Protein AF-A0A818F4D4-F1 (afdb_monomer)

Mean predicted aligned error: 12.39 Å

Sequence (273 aa):
MAIIDSDDDLYNEWSQLAQSYQDVLLPRFQPLYDTMAHYVVKKIQSNDRGGEYQLLDYGTGTYDIRVLCFLIIIRYPKVIHRRLTRSFSRVRVSIDVPFILHFFQYGFSWEFPVSFSVFWSFIDYALYGIQFLILSRATIGRHILIFHDRWLLNRKRRFFIHYLSLMILILYSFIYYCIIIYASFCPYIFYRLPAYGVLFPCIYYYVNMISIWELVCHQTIPIFIIIIFRLSLLIRILWQKSRLHRSIHWRKQRKMTIQLLSVSMLFITFSAP

Secondary structure (DSSP, 8-state):
-----HHHHHHHHHHHHHHHIIIIIHHHHHHHHHHHHHHHHHHHHHH-SS------------SHHHHHHHHHHHH-HHHHHHHHHHHHHHHHHHHHHHHHHHHHHTTT--PPPHHHHHHHHHHHHHHHHHHHHHHHHHHHHHHHHHH-GGGGSSHHHHIIIIIIHHHHHHHHHHHHHHHHHHS--S--------STTPPPPTHHHH-HHHHHHIIIIIIIHHHHHHHHHHHHHHHHHHHHHHHH---SSHHHHHHHHHHHHHHHHHHHHHH--

Foldseek 3Di:
DDDDPPVVVVVVVVVVVLVCCVPPVCVVCVVVVVVVVVVVVVVVVVVPPDDDDDPPPVPDPDPPVVVVLVVVCVPDVVVCLVVVLVVLVVVCCVPLVVLLVVCSVVPVPDADDPVVLLVVLLVVQLSLLLSLQSLLLVLVVVLCCVPPVVQCPDPVSVCVSRVVSSVVSSVVSSVVSCCQRVVQPDDQPPPVPVPRNHGDRCCVVVPVVVVVCCCVPSPVVSLVSNVVSLVVVVVVVVVCCVPPVDPPPPVVVVVVSVVSVVVNVVVVVVPDD

Nearest PDB structures (foldseek):
  4ami-assembly2_B  TM=6.179E-01  e=4.716E-02  Meleagris gallopavo
  2ycz-assembly1_A  TM=5.867E-01  e=6.737E-02  Meleagris gallopavo
  3zpq-assembly2_B  TM=5.773E-01  e=9.146E-02  Meleagris gallopavo
  2y03-assembly3_A  TM=6.177E-01  e=1.773E-01  Meleagris gallopavo
  8zmg-assembly2_B  TM=6.639E-01  e=3.808E-01  Homo sapiens

pLDDT: mean 75.02, std 17.67, range [31.55, 97.06]

Radius of gyration: 23.27 Å; Cα contacts (8 Å, |Δi|>4): 114; chains: 1; bounding box: 70×44×65 Å

Structure (mmCIF, N/CA/C/O backbone):
data_AF-A0A818F4D4-F1
#
_entry.id   AF-A0A818F4D4-F1
#
loop_
_atom_site.group_PDB
_atom_site.id
_atom_site.type_symbol
_atom_site.label_atom_id
_atom_site.label_alt_id
_atom_site.label_comp_id
_atom_site.label_asym_id
_atom_site.label_entity_id
_atom_site.label_seq_id
_atom_site.pdbx_PDB_ins_code
_atom_site.Cartn_x
_atom_site.Cartn_y
_atom_site.Cartn_z
_atom_site.occupancy
_atom_site.B_iso_or_equiv
_atom_site.auth_seq_id
_atom_site.auth_comp_id
_atom_site.auth_asym_id
_atom_site.auth_atom_id
_atom_site.pdbx_PDB_model_num
ATOM 1 N N . MET A 1 1 ? 44.520 4.505 -11.959 1.00 40.81 1 MET A N 1
ATOM 2 C CA . MET A 1 1 ? 43.104 4.554 -11.543 1.00 40.81 1 MET A CA 1
ATOM 3 C C . MET A 1 1 ? 42.552 3.162 -11.801 1.00 40.81 1 MET A C 1
ATOM 5 O O . MET A 1 1 ? 42.338 2.819 -12.953 1.00 40.81 1 MET A O 1
ATOM 9 N N . ALA A 1 2 ? 42.538 2.312 -10.772 1.00 43.09 2 ALA A N 1
ATOM 10 C CA . ALA A 1 2 ? 42.086 0.928 -10.885 1.00 43.09 2 ALA A CA 1
ATOM 11 C C . ALA A 1 2 ? 40.556 0.921 -10.794 1.00 43.09 2 ALA A C 1
ATOM 13 O O . ALA A 1 2 ? 40.005 1.371 -9.791 1.00 43.09 2 ALA A O 1
ATOM 14 N N . ILE A 1 3 ? 39.894 0.495 -11.866 1.00 46.66 3 ILE A N 1
ATOM 15 C CA . ILE A 1 3 ? 38.468 0.176 -11.857 1.00 46.66 3 ILE A CA 1
ATOM 16 C C . ILE A 1 3 ? 38.379 -1.160 -11.116 1.00 46.66 3 ILE A C 1
ATOM 18 O O . ILE A 1 3 ? 38.961 -2.144 -11.557 1.00 46.66 3 ILE A O 1
ATOM 22 N N . ILE A 1 4 ? 37.794 -1.141 -9.923 1.00 48.84 4 ILE A N 1
ATOM 23 C CA . ILE A 1 4 ? 37.587 -2.328 -9.093 1.00 48.84 4 ILE A CA 1
ATOM 24 C C . ILE A 1 4 ? 36.374 -3.065 -9.673 1.00 48.84 4 ILE A C 1
ATOM 26 O O . ILE A 1 4 ? 35.302 -2.467 -9.746 1.00 48.84 4 ILE A O 1
ATOM 30 N N . ASP A 1 5 ? 36.555 -4.326 -10.079 1.00 53.78 5 ASP A N 1
ATOM 31 C CA . ASP A 1 5 ? 35.508 -5.269 -10.516 1.00 53.78 5 ASP A CA 1
ATOM 32 C C . ASP A 1 5 ? 34.568 -5.630 -9.347 1.00 53.78 5 ASP A C 1
ATOM 34 O O . ASP A 1 5 ? 34.593 -6.735 -8.815 1.00 53.78 5 ASP A O 1
ATOM 38 N N . SER A 1 6 ? 33.740 -4.684 -8.892 1.00 57.25 6 SER A N 1
ATOM 39 C CA . SER A 1 6 ? 32.754 -4.938 -7.829 1.00 57.25 6 SER A CA 1
ATOM 40 C C . SER A 1 6 ? 31.519 -5.713 -8.300 1.00 57.25 6 SER A C 1
ATOM 42 O O . SER A 1 6 ? 30.694 -6.098 -7.474 1.00 57.25 6 SER A O 1
ATOM 44 N N . ASP A 1 7 ? 31.352 -5.904 -9.610 1.00 50.94 7 ASP A N 1
ATOM 45 C CA . ASP A 1 7 ? 30.162 -6.548 -10.177 1.00 50.94 7 ASP A CA 1
ATOM 46 C C . ASP A 1 7 ? 30.229 -8.086 -10.110 1.00 50.94 7 ASP A C 1
ATOM 48 O O . ASP A 1 7 ? 29.189 -8.733 -9.956 1.00 50.94 7 ASP A O 1
ATOM 52 N N . ASP A 1 8 ? 31.429 -8.679 -10.128 1.00 61.38 8 ASP A N 1
ATOM 53 C CA . ASP A 1 8 ? 31.608 -10.140 -10.076 1.00 61.38 8 ASP A CA 1
ATOM 54 C C . ASP A 1 8 ? 31.274 -10.730 -8.695 1.00 61.38 8 ASP A C 1
ATOM 56 O O . ASP A 1 8 ? 30.666 -11.801 -8.595 1.00 61.38 8 ASP A O 1
ATOM 60 N N . ASP A 1 9 ? 31.594 -10.012 -7.616 1.00 64.62 9 ASP A N 1
ATOM 61 C CA . ASP A 1 9 ? 31.270 -10.445 -6.251 1.00 64.62 9 ASP A CA 1
ATOM 62 C C . ASP A 1 9 ? 29.758 -10.424 -5.995 1.00 64.62 9 ASP A C 1
ATOM 64 O O . ASP A 1 9 ? 29.206 -11.362 -5.411 1.00 64.62 9 ASP A O 1
ATOM 68 N N . LEU A 1 10 ? 29.064 -9.400 -6.505 1.00 52.41 10 LEU A N 1
ATOM 69 C CA . LEU A 1 10 ? 27.612 -9.298 -6.386 1.00 52.41 10 LEU A CA 1
ATOM 70 C C . LEU A 1 10 ? 26.928 -10.439 -7.155 1.00 52.41 10 LEU A C 1
ATOM 72 O O . LEU A 1 10 ? 26.004 -11.069 -6.640 1.00 52.41 10 LEU A O 1
ATOM 76 N N . TYR A 1 11 ? 27.399 -10.749 -8.368 1.00 58.91 11 TYR A N 1
ATOM 77 C CA . TYR A 1 11 ? 26.859 -11.848 -9.169 1.00 58.91 11 TYR A CA 1
ATOM 78 C C . TYR A 1 11 ? 26.997 -13.204 -8.459 1.00 58.91 11 TYR A C 1
ATOM 80 O O . TYR A 1 11 ? 26.043 -13.990 -8.430 1.00 58.91 11 TYR A O 1
ATOM 88 N N . ASN A 1 12 ? 28.144 -13.458 -7.824 1.00 66.81 12 ASN A N 1
ATOM 89 C CA . ASN A 1 12 ? 28.391 -14.695 -7.083 1.00 66.81 12 ASN A CA 1
ATOM 90 C C . ASN A 1 12 ? 27.456 -14.863 -5.878 1.00 66.81 12 ASN A C 1
ATOM 92 O O . ASN A 1 12 ? 26.946 -15.966 -5.657 1.00 66.81 12 ASN A O 1
ATOM 96 N N . GLU A 1 13 ? 27.177 -13.788 -5.138 1.00 63.34 13 GLU A N 1
ATOM 97 C CA . GLU A 1 13 ? 26.281 -13.819 -3.976 1.00 63.34 13 GLU A CA 1
ATOM 98 C C . GLU A 1 13 ? 24.827 -14.130 -4.382 1.00 63.34 13 GLU A C 1
ATOM 100 O O . GLU A 1 13 ? 24.174 -14.990 -3.783 1.00 63.34 13 GLU A O 1
ATOM 105 N N . TRP A 1 14 ? 24.334 -13.521 -5.468 1.00 52.53 14 TRP A N 1
ATOM 106 C CA . TRP A 1 14 ? 22.998 -13.821 -6.001 1.00 52.53 14 TRP A CA 1
ATOM 107 C C . TRP A 1 14 ? 22.891 -15.232 -6.576 1.00 52.53 14 TRP A C 1
ATOM 109 O O . TRP A 1 14 ? 21.850 -15.871 -6.414 1.00 52.53 14 TRP A O 1
ATOM 119 N N . SER A 1 15 ? 23.955 -15.744 -7.201 1.00 65.62 15 SER A N 1
ATOM 120 C CA . SER A 1 15 ? 23.995 -17.128 -7.689 1.00 65.62 15 SER A CA 1
ATOM 121 C C . SER A 1 15 ? 23.892 -18.126 -6.528 1.00 65.62 15 SER A C 1
ATOM 123 O O . SER A 1 15 ? 23.074 -19.047 -6.579 1.00 65.62 15 SER A O 1
ATOM 125 N N . GLN A 1 16 ? 24.618 -17.886 -5.429 1.00 70.56 16 GLN A N 1
ATOM 126 C CA . GLN A 1 16 ? 24.543 -18.719 -4.226 1.00 70.56 16 GLN A CA 1
ATOM 127 C C . GLN A 1 16 ? 23.164 -18.645 -3.561 1.00 70.56 16 GLN A C 1
ATOM 129 O O . GLN A 1 16 ? 22.635 -19.665 -3.112 1.00 70.56 16 GLN A O 1
ATOM 134 N N . LEU A 1 17 ? 22.544 -17.460 -3.527 1.00 60.72 17 LEU A N 1
ATOM 135 C CA . LEU A 1 17 ? 21.190 -17.291 -3.002 1.00 60.72 17 LEU A CA 1
ATOM 136 C C . LEU A 1 17 ? 20.149 -18.018 -3.870 1.00 60.72 17 LEU A C 1
ATOM 138 O O . LEU A 1 17 ? 19.260 -18.682 -3.335 1.00 60.72 17 LEU A O 1
ATOM 142 N N . ALA A 1 18 ? 20.267 -17.926 -5.197 1.00 59.50 18 ALA A N 1
ATOM 143 C CA . ALA A 1 18 ? 19.394 -18.619 -6.141 1.00 59.50 18 ALA A CA 1
ATOM 144 C C . ALA A 1 18 ? 19.532 -20.143 -6.016 1.00 59.50 18 ALA A C 1
ATOM 146 O O . ALA A 1 18 ? 18.528 -20.855 -5.979 1.00 59.50 18 ALA A O 1
ATOM 147 N N . GLN A 1 19 ? 20.759 -20.639 -5.859 1.00 71.44 19 GLN A N 1
ATOM 148 C CA . GLN A 1 19 ? 21.029 -22.060 -5.665 1.00 71.44 19 GLN A CA 1
ATOM 149 C C . GLN A 1 19 ? 20.504 -22.558 -4.310 1.00 71.44 19 GLN A C 1
ATOM 151 O O . GLN A 1 19 ? 19.810 -23.567 -4.251 1.00 71.44 19 GLN A O 1
ATOM 156 N N . SER A 1 20 ? 20.688 -21.786 -3.234 1.00 71.38 20 SER A N 1
ATOM 157 C CA . SER A 1 20 ? 20.085 -22.061 -1.920 1.00 71.38 20 SER A CA 1
ATOM 158 C C . SER A 1 20 ? 18.551 -22.076 -1.967 1.00 71.38 20 SER A C 1
ATOM 160 O O . SER A 1 20 ? 17.907 -22.949 -1.378 1.00 71.38 20 SER A O 1
ATOM 162 N N . TYR A 1 21 ? 17.934 -21.155 -2.715 1.00 60.16 21 TYR A N 1
ATOM 163 C CA . TYR A 1 21 ? 16.493 -21.179 -2.960 1.00 60.16 21 TYR A CA 1
ATOM 164 C C . TYR A 1 21 ? 16.075 -22.475 -3.668 1.00 60.16 21 TYR A C 1
ATOM 166 O O . TYR A 1 21 ? 15.114 -23.124 -3.245 1.00 60.16 21 TYR A O 1
ATOM 174 N N . GLN A 1 22 ? 16.806 -22.870 -4.709 1.00 69.38 22 GLN A N 1
ATOM 175 C CA . GLN A 1 22 ? 16.517 -24.058 -5.506 1.00 69.38 22 GLN A CA 1
ATOM 176 C C . GLN A 1 22 ? 16.697 -25.362 -4.719 1.00 69.38 22 GLN A C 1
ATOM 178 O O . GLN A 1 22 ? 15.878 -26.268 -4.852 1.00 69.38 22 GLN A O 1
ATOM 183 N N . ASP A 1 23 ? 17.691 -25.429 -3.838 1.00 75.56 23 ASP A N 1
ATOM 184 C CA . ASP A 1 23 ? 18.002 -26.640 -3.078 1.00 75.56 23 ASP A CA 1
ATOM 185 C C . ASP A 1 23 ? 17.166 -26.766 -1.794 1.00 75.56 23 ASP A C 1
ATOM 187 O O . ASP A 1 23 ? 16.794 -27.869 -1.390 1.00 75.56 23 ASP A O 1
ATOM 191 N N . VAL A 1 24 ? 16.834 -25.648 -1.136 1.00 74.31 24 VAL A N 1
ATOM 192 C CA . VAL A 1 24 ? 16.202 -25.658 0.197 1.00 74.31 24 VAL A CA 1
ATOM 193 C C . VAL A 1 24 ? 14.729 -25.266 0.149 1.00 74.31 24 VAL A C 1
ATOM 195 O O . VAL A 1 24 ? 13.888 -25.888 0.809 1.00 74.31 24 VAL A O 1
ATOM 198 N N . LEU A 1 25 ? 14.390 -24.210 -0.592 1.00 59.94 25 LEU A N 1
ATOM 199 C CA . LEU A 1 25 ? 13.041 -23.644 -0.585 1.00 59.94 25 LEU A CA 1
ATOM 200 C C . LEU A 1 25 ? 12.151 -24.311 -1.632 1.00 59.94 25 LEU A C 1
ATOM 202 O O . LEU A 1 25 ? 11.005 -24.637 -1.315 1.00 59.94 25 LEU A O 1
ATOM 206 N N . LEU A 1 26 ? 12.669 -24.579 -2.832 1.00 67.50 26 LEU A N 1
ATOM 207 C CA . LEU A 1 26 ? 11.895 -25.1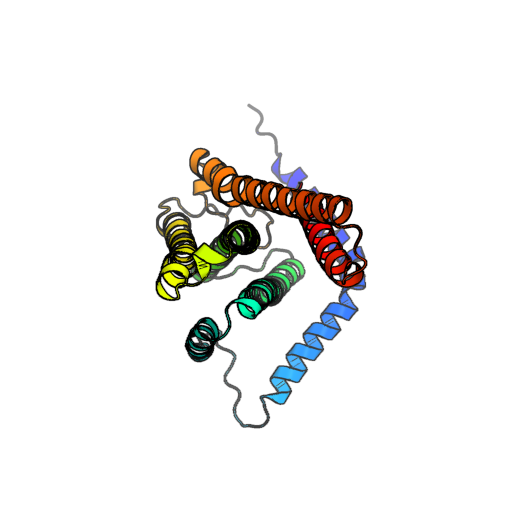92 -3.910 1.00 67.50 26 LEU A CA 1
ATOM 208 C C . LEU A 1 26 ? 11.298 -26.552 -3.501 1.00 67.50 26 LEU A C 1
ATOM 210 O O . LEU A 1 26 ? 10.077 -26.672 -3.590 1.00 67.50 26 LEU A O 1
ATOM 214 N N . PRO A 1 27 ? 12.041 -27.527 -2.930 1.00 79.31 27 PRO A N 1
ATOM 215 C CA . PRO A 1 27 ? 11.459 -28.819 -2.548 1.00 79.31 27 PRO A CA 1
ATOM 216 C C . PRO A 1 27 ? 10.436 -28.681 -1.417 1.00 79.31 27 PRO A C 1
ATOM 218 O O . PRO A 1 27 ? 9.456 -29.421 -1.346 1.00 79.31 27 PRO A O 1
ATOM 221 N N . ARG A 1 28 ? 10.639 -27.699 -0.530 1.00 71.25 28 ARG A N 1
ATOM 222 C CA . ARG A 1 28 ? 9.751 -27.429 0.605 1.00 71.25 28 ARG A CA 1
ATOM 223 C C . ARG A 1 28 ? 8.422 -26.819 0.168 1.00 71.25 28 ARG A C 1
ATOM 225 O O . ARG A 1 28 ? 7.393 -27.100 0.783 1.00 71.25 28 ARG A O 1
ATOM 232 N N . PHE A 1 29 ? 8.436 -25.991 -0.874 1.00 66.75 29 PHE A N 1
ATOM 233 C CA . PHE A 1 29 ? 7.235 -25.384 -1.443 1.00 66.75 29 PHE A CA 1
ATOM 234 C C . PHE A 1 29 ? 6.657 -26.172 -2.620 1.00 66.75 29 PHE A C 1
ATOM 236 O O . PHE A 1 29 ? 5.511 -25.910 -2.980 1.00 66.75 29 PHE A O 1
ATOM 243 N N . GLN A 1 30 ? 7.371 -27.161 -3.166 1.00 78.00 30 GLN A N 1
ATOM 244 C CA . GLN A 1 30 ? 6.917 -28.008 -4.275 1.00 78.00 30 GLN A CA 1
ATOM 245 C C . GLN A 1 30 ? 5.493 -28.554 -4.073 1.00 78.00 30 GLN A C 1
ATOM 247 O O . GLN A 1 30 ? 4.668 -28.372 -4.961 1.00 78.00 30 GLN A O 1
ATOM 252 N N . PRO A 1 31 ? 5.103 -29.073 -2.889 1.00 78.75 31 PRO A N 1
ATOM 253 C CA . PRO A 1 31 ? 3.736 -29.554 -2.684 1.00 78.75 31 PRO A CA 1
ATOM 254 C C . PRO A 1 31 ? 2.683 -28.438 -2.762 1.00 78.75 31 PRO A C 1
ATOM 256 O O . PRO A 1 31 ? 1.558 -28.664 -3.210 1.00 78.75 31 PRO A O 1
ATOM 259 N N . LEU A 1 32 ? 3.026 -27.221 -2.321 1.00 62.34 32 LEU A N 1
ATOM 260 C CA . LEU A 1 32 ? 2.149 -26.054 -2.422 1.00 62.34 32 LEU A CA 1
ATOM 261 C C . LEU A 1 32 ? 2.020 -25.609 -3.882 1.00 62.34 32 LEU A C 1
ATOM 263 O O . LEU A 1 32 ? 0.906 -25.316 -4.317 1.00 62.34 32 LEU A O 1
ATOM 267 N N . TYR A 1 33 ? 3.126 -25.608 -4.630 1.00 65.62 33 TYR A N 1
ATOM 268 C CA . TYR A 1 33 ? 3.127 -25.350 -6.068 1.00 65.62 33 TYR A CA 1
ATOM 269 C C . TYR A 1 33 ? 2.270 -26.349 -6.816 1.00 65.62 33 TYR A C 1
ATOM 271 O O . TYR A 1 33 ? 1.369 -25.935 -7.535 1.00 65.62 33 TYR A O 1
ATOM 279 N N . ASP A 1 34 ? 2.487 -27.642 -6.597 1.00 76.12 34 ASP A N 1
ATOM 280 C CA . ASP A 1 34 ? 1.728 -28.705 -7.243 1.00 76.12 34 ASP A CA 1
ATOM 281 C C . ASP A 1 34 ? 0.240 -28.583 -6.893 1.00 76.12 34 ASP A C 1
ATOM 283 O O . ASP A 1 34 ? -0.623 -28.726 -7.756 1.00 76.12 34 ASP A O 1
ATOM 287 N N . THR A 1 35 ? -0.085 -28.203 -5.650 1.00 75.62 35 THR A N 1
ATOM 288 C CA . THR A 1 35 ? -1.469 -27.932 -5.229 1.00 75.62 35 THR A CA 1
ATOM 289 C C . THR A 1 35 ? -2.069 -26.725 -5.956 1.00 75.62 35 THR A C 1
ATOM 291 O O . THR A 1 35 ? -3.219 -26.782 -6.399 1.00 75.62 35 THR A O 1
ATOM 294 N N . MET A 1 36 ? -1.323 -25.624 -6.087 1.00 55.41 36 MET A N 1
ATOM 295 C CA . MET A 1 36 ? -1.772 -24.422 -6.795 1.00 55.41 36 MET A CA 1
ATOM 296 C C . MET A 1 36 ? -1.914 -24.681 -8.297 1.00 55.41 36 MET A C 1
ATOM 298 O O . MET A 1 36 ? -2.955 -24.356 -8.865 1.00 55.41 36 MET A O 1
ATOM 302 N N . ALA A 1 37 ? -0.926 -25.326 -8.915 1.00 64.94 37 ALA A N 1
ATOM 303 C CA . ALA A 1 37 ? -0.932 -25.728 -10.314 1.00 64.94 37 ALA A CA 1
ATOM 304 C C . ALA A 1 37 ? -2.103 -26.673 -10.603 1.00 64.94 37 ALA A C 1
ATOM 306 O O . ALA A 1 37 ? -2.899 -26.406 -11.500 1.00 64.94 37 ALA A O 1
ATOM 307 N N . HIS A 1 38 ? -2.306 -27.705 -9.779 1.00 74.50 38 HIS A N 1
ATOM 308 C CA . HIS A 1 38 ? -3.447 -28.610 -9.896 1.00 74.50 38 HIS A CA 1
ATOM 309 C C . HIS A 1 38 ? -4.786 -27.874 -9.723 1.00 74.50 38 HIS A C 1
ATOM 311 O O . HIS A 1 38 ? -5.743 -28.153 -10.445 1.00 74.50 38 HIS A O 1
ATOM 317 N N . TYR A 1 39 ? -4.886 -26.905 -8.805 1.00 65.56 39 TYR A N 1
ATOM 318 C CA . TYR A 1 39 ? -6.099 -26.096 -8.642 1.00 65.56 39 TYR A CA 1
ATOM 319 C C . TYR A 1 39 ? -6.378 -25.206 -9.862 1.00 65.56 39 TYR A C 1
ATOM 321 O O . TYR A 1 39 ? -7.530 -25.102 -10.286 1.00 65.56 39 TYR A O 1
ATOM 329 N N . VAL A 1 40 ? -5.342 -24.596 -10.444 1.00 56.88 40 VAL A N 1
ATOM 330 C CA . VAL A 1 40 ? -5.447 -23.785 -11.665 1.00 56.88 40 VAL A CA 1
ATOM 331 C C . VAL A 1 40 ? -5.852 -24.659 -12.854 1.00 56.88 40 VAL A C 1
ATOM 333 O O . VAL A 1 40 ? -6.854 -24.356 -13.498 1.00 56.88 40 VAL A O 1
ATOM 336 N N . VAL A 1 41 ? -5.170 -25.786 -13.084 1.00 68.88 41 VAL A N 1
ATOM 337 C CA . VAL A 1 41 ? -5.474 -26.741 -14.167 1.00 68.88 41 VAL A CA 1
ATOM 338 C C . VAL A 1 41 ? -6.891 -27.288 -14.036 1.00 68.88 41 VAL A C 1
ATOM 340 O O . VAL A 1 41 ? -7.663 -27.237 -14.990 1.00 68.88 41 VAL A O 1
ATOM 343 N N . LYS A 1 42 ? -7.290 -27.732 -12.838 1.00 73.56 42 LYS A N 1
ATOM 344 C CA . LYS A 1 42 ? -8.650 -28.228 -12.586 1.00 73.56 42 LYS A CA 1
ATOM 345 C C . LYS A 1 42 ? -9.704 -27.152 -12.835 1.00 73.56 42 LYS A C 1
ATOM 347 O O . LYS A 1 42 ? -10.802 -27.462 -13.293 1.00 73.56 42 LYS A O 1
ATOM 352 N N . LYS A 1 43 ? -9.395 -25.888 -12.532 1.00 67.00 43 LYS A N 1
ATOM 353 C CA . LYS A 1 43 ? -10.314 -24.776 -12.772 1.00 67.00 43 LYS A CA 1
ATOM 354 C C . LYS A 1 43 ? -10.437 -24.440 -14.258 1.00 67.00 43 LYS A C 1
ATOM 356 O O . LYS A 1 43 ? -11.559 -24.219 -14.708 1.00 67.00 43 LYS A O 1
ATOM 361 N N . ILE A 1 44 ? -9.337 -24.492 -15.007 1.00 59.44 44 ILE A N 1
ATOM 362 C CA . ILE A 1 44 ? -9.334 -24.368 -16.472 1.00 59.44 44 ILE A CA 1
ATOM 363 C C . ILE A 1 44 ? -10.165 -25.505 -17.086 1.00 59.44 44 ILE A C 1
ATOM 365 O O . ILE A 1 44 ? -11.141 -25.230 -17.772 1.00 59.44 44 ILE A O 1
ATOM 369 N N . GLN A 1 45 ? -9.902 -26.762 -16.713 1.00 68.62 45 GLN A N 1
ATOM 370 C CA . GLN A 1 45 ? -10.657 -27.934 -17.186 1.00 68.62 45 GLN A CA 1
ATOM 371 C C . GLN A 1 45 ? -12.145 -27.903 -16.802 1.00 68.62 45 GLN A C 1
ATOM 373 O O . GLN A 1 45 ? -12.996 -28.394 -17.539 1.00 68.62 45 GLN A O 1
ATOM 378 N N . SER A 1 46 ? -12.495 -27.323 -15.648 1.00 66.75 46 SER A N 1
ATOM 379 C CA . SER A 1 46 ? -13.902 -27.161 -15.253 1.00 66.75 46 SER A CA 1
ATOM 380 C C . SER A 1 46 ? -14.655 -26.126 -16.095 1.00 66.75 46 SER A C 1
ATOM 382 O O . SER A 1 46 ? -15.877 -26.217 -16.194 1.00 66.75 46 SER A O 1
ATOM 384 N N . ASN A 1 47 ? -13.935 -25.183 -16.709 1.00 54.09 47 ASN A N 1
ATOM 385 C CA . ASN A 1 47 ? -14.478 -24.207 -17.653 1.00 54.09 47 ASN A CA 1
ATOM 386 C C . ASN A 1 47 ? -14.525 -24.744 -19.099 1.00 54.09 47 ASN A C 1
ATOM 388 O O . ASN A 1 47 ? -15.236 -24.180 -19.920 1.00 54.09 47 ASN A O 1
ATOM 392 N N . ASP A 1 48 ? -13.821 -25.842 -19.388 1.00 54.72 48 ASP A N 1
ATOM 393 C CA . ASP A 1 48 ? -13.556 -26.375 -20.735 1.00 54.72 48 ASP A CA 1
ATOM 394 C C . ASP A 1 48 ? -14.621 -27.376 -21.243 1.00 54.72 48 ASP A C 1
ATOM 396 O O . ASP A 1 48 ? -14.424 -28.089 -22.222 1.00 54.72 48 ASP A O 1
ATOM 400 N N . ARG A 1 49 ? -15.800 -27.463 -20.604 1.00 56.41 49 ARG A N 1
ATOM 401 C CA . ARG A 1 49 ? -16.909 -28.327 -21.082 1.00 56.41 49 ARG A CA 1
ATOM 402 C C . ARG A 1 49 ? -17.736 -27.702 -22.215 1.00 56.41 49 ARG A C 1
ATOM 404 O O . ARG A 1 49 ? -18.917 -28.014 -22.354 1.00 56.41 49 ARG A O 1
ATOM 411 N N . GLY A 1 50 ? -17.135 -26.829 -23.016 1.00 54.72 50 GLY A N 1
ATOM 412 C CA . GLY A 1 50 ? -17.828 -26.118 -24.085 1.00 54.72 50 GLY A CA 1
ATOM 413 C C . GLY A 1 50 ? -16.900 -25.535 -25.143 1.00 54.72 50 GLY A C 1
ATOM 414 O O . GLY A 1 50 ? -16.887 -24.326 -25.281 1.00 54.72 50 GLY A O 1
ATOM 415 N N . GLY A 1 51 ? -16.186 -26.398 -25.875 1.00 50.94 51 GLY A N 1
ATOM 416 C CA . GLY A 1 51 ? -15.807 -26.209 -27.286 1.00 50.94 51 GLY A CA 1
ATOM 417 C C . GLY A 1 51 ? -14.833 -25.077 -27.661 1.00 50.94 51 GLY A C 1
ATOM 418 O O . GLY A 1 51 ? -15.138 -23.905 -27.507 1.00 50.94 51 GLY A O 1
ATOM 419 N N . GLU A 1 52 ? -13.743 -25.490 -28.319 1.00 40.06 52 GLU A N 1
ATOM 420 C CA . GLU A 1 52 ? -12.720 -24.715 -29.049 1.00 40.06 52 GLU A CA 1
ATOM 421 C C . GLU A 1 52 ? -11.638 -23.976 -28.240 1.00 40.06 52 GLU A C 1
ATOM 423 O O . GLU A 1 52 ? -11.841 -22.951 -27.591 1.00 40.06 52 GLU A O 1
ATOM 428 N N . TYR A 1 53 ? -10.415 -24.497 -28.387 1.00 42.09 53 TYR A N 1
ATOM 429 C CA . TYR A 1 53 ? -9.165 -23.922 -27.910 1.00 42.09 53 TYR A CA 1
ATOM 430 C C . TYR A 1 53 ? -8.822 -22.647 -28.687 1.00 42.09 53 TYR A C 1
ATOM 432 O O . TYR A 1 53 ? -8.142 -22.694 -29.712 1.00 42.09 53 TYR A O 1
ATOM 440 N N . GLN A 1 54 ? -9.223 -21.490 -28.166 1.00 35.69 54 GLN A N 1
ATOM 441 C CA . GLN A 1 54 ? -8.448 -20.276 -28.395 1.00 35.69 54 GLN A CA 1
ATOM 442 C C . GLN A 1 54 ? -7.273 -20.273 -27.415 1.00 35.69 54 GLN A C 1
ATOM 444 O O . GLN A 1 54 ? -7.452 -20.312 -26.197 1.00 35.69 54 GLN A O 1
ATOM 449 N N . LEU A 1 55 ? -6.062 -20.275 -27.979 1.00 35.09 55 LEU A N 1
ATOM 450 C CA . LEU A 1 55 ? -4.813 -19.959 -27.292 1.00 35.09 55 LEU A CA 1
ATOM 451 C C . LEU A 1 55 ? -5.072 -18.754 -26.375 1.00 35.09 55 LEU A C 1
ATOM 453 O O . LEU A 1 55 ? -5.626 -17.763 -26.849 1.00 35.09 55 LEU A O 1
ATOM 457 N N . LEU A 1 56 ? -4.735 -18.859 -25.084 1.00 36.84 56 LEU A N 1
ATOM 458 C CA . LEU A 1 56 ? -4.901 -17.773 -24.114 1.00 36.84 56 LEU A CA 1
ATOM 459 C C . LEU A 1 56 ? -4.049 -16.569 -24.545 1.00 36.84 56 LEU A C 1
ATOM 461 O O . LEU A 1 56 ? -2.909 -16.390 -24.123 1.00 36.84 56 LEU A O 1
ATOM 465 N N . ASP A 1 57 ? -4.631 -15.740 -25.398 1.00 32.75 57 ASP A N 1
ATOM 466 C CA . ASP A 1 57 ? -4.288 -14.346 -25.525 1.00 32.75 57 ASP A CA 1
ATOM 467 C C . ASP A 1 57 ? -4.623 -13.721 -24.166 1.00 32.75 57 ASP A C 1
ATOM 469 O O . ASP A 1 57 ? -5.775 -13.732 -23.722 1.00 32.75 57 ASP A O 1
ATOM 473 N N . TYR A 1 58 ? -3.621 -13.205 -23.455 1.00 35.62 58 TYR A N 1
ATOM 474 C CA . TYR A 1 58 ? -3.810 -12.436 -22.218 1.00 35.62 58 TYR A CA 1
ATOM 475 C C . TYR A 1 58 ? -4.439 -11.049 -22.512 1.00 35.62 58 TYR A C 1
ATOM 477 O O . TYR A 1 58 ? -4.158 -10.051 -21.845 1.00 35.62 58 TYR A O 1
ATOM 485 N N . GLY A 1 59 ? -5.331 -10.984 -23.504 1.00 31.55 59 GLY A N 1
ATOM 486 C CA . GLY A 1 59 ? -6.157 -9.850 -23.873 1.00 31.55 59 GLY A CA 1
ATOM 487 C C . GLY A 1 59 ? -7.311 -9.652 -22.889 1.00 31.55 59 GLY A C 1
ATOM 488 O O . GLY A 1 59 ? -8.304 -10.373 -22.889 1.00 31.55 59 GLY A O 1
ATOM 489 N N . THR A 1 60 ? -7.161 -8.653 -22.018 1.00 41.84 60 THR A N 1
ATOM 490 C CA . THR A 1 60 ? -8.216 -7.685 -21.636 1.00 41.84 60 THR A CA 1
ATOM 491 C C . THR A 1 60 ? -9.651 -8.199 -21.385 1.00 41.84 60 THR A C 1
ATOM 493 O O . THR A 1 60 ? -10.627 -7.534 -21.720 1.00 41.84 60 THR A O 1
ATOM 496 N N . GLY A 1 61 ? -9.832 -9.319 -20.686 1.00 37.41 61 GLY A N 1
ATOM 497 C CA . GLY A 1 61 ? -11.160 -9.874 -20.387 1.00 37.41 61 GLY A CA 1
ATOM 498 C C . GLY A 1 61 ? -11.675 -9.676 -18.955 1.00 37.41 61 GLY A C 1
ATOM 499 O O . GLY A 1 61 ? -11.971 -10.666 -18.304 1.00 37.41 61 GLY A O 1
ATOM 500 N N . THR A 1 62 ? -11.810 -8.452 -18.413 1.00 37.25 62 THR A N 1
ATOM 501 C CA . THR A 1 62 ? -12.590 -8.225 -17.159 1.00 37.25 62 THR A CA 1
ATOM 502 C C . THR A 1 62 ? -13.239 -6.833 -17.073 1.00 37.25 62 THR A C 1
ATOM 504 O O . THR A 1 62 ? -12.874 -5.985 -16.249 1.00 37.25 62 THR A O 1
ATOM 507 N N . TYR A 1 63 ? -14.267 -6.599 -17.888 1.00 34.84 63 TYR A N 1
ATOM 508 C CA . TYR A 1 63 ? -15.110 -5.401 -17.763 1.00 34.84 63 TYR A CA 1
ATOM 509 C C . TYR A 1 63 ? -16.320 -5.590 -16.826 1.00 34.84 63 TYR A C 1
ATOM 511 O O . TYR A 1 63 ? -16.833 -4.602 -16.304 1.00 34.84 63 TYR A O 1
ATOM 519 N N . ASP A 1 64 ? -16.697 -6.825 -16.472 1.00 39.94 64 ASP A N 1
ATOM 520 C CA . ASP A 1 64 ? -17.943 -7.077 -15.718 1.00 39.94 64 ASP A CA 1
ATOM 521 C C . ASP A 1 64 ? -17.789 -7.122 -14.179 1.00 39.94 64 ASP A C 1
ATOM 523 O O . ASP A 1 64 ? -18.710 -6.840 -13.412 1.00 39.94 64 ASP A O 1
ATOM 527 N N . ILE A 1 65 ? -16.575 -7.367 -13.673 1.00 38.91 65 ILE A N 1
ATOM 528 C CA . ILE A 1 65 ? -16.299 -7.362 -12.220 1.00 38.91 65 ILE A CA 1
ATOM 529 C C . ILE A 1 65 ? -16.307 -5.927 -11.655 1.00 38.91 65 ILE A C 1
ATOM 531 O O . ILE A 1 65 ? -16.542 -5.710 -10.461 1.00 38.91 65 ILE A O 1
ATOM 535 N N . ARG A 1 66 ? -16.096 -4.917 -12.509 1.00 41.00 66 ARG A N 1
ATOM 536 C CA . ARG A 1 66 ? -15.946 -3.511 -12.103 1.00 41.00 66 ARG A CA 1
ATOM 537 C C . ARG A 1 66 ? -17.285 -2.869 -11.723 1.00 41.00 66 ARG A C 1
ATOM 539 O O . ARG A 1 66 ? -17.343 -2.170 -10.711 1.00 41.00 66 ARG A O 1
ATOM 546 N N . VAL A 1 67 ? -18.365 -3.174 -12.448 1.00 35.44 67 VAL A N 1
ATOM 547 C CA . VAL A 1 67 ? -19.717 -2.636 -12.188 1.00 35.44 67 VAL A CA 1
ATOM 548 C C . VAL A 1 67 ? -20.362 -3.314 -10.975 1.00 35.44 67 VAL A C 1
ATOM 550 O O . VAL A 1 67 ? -20.960 -2.648 -10.126 1.00 35.44 67 VAL A O 1
ATOM 553 N N . LEU A 1 68 ? -20.145 -4.623 -10.810 1.00 32.59 68 LEU A N 1
ATOM 554 C CA . LEU A 1 68 ? -20.648 -5.374 -9.659 1.00 32.59 68 LEU A CA 1
ATOM 555 C C . LEU A 1 68 ? -19.940 -4.969 -8.351 1.00 32.59 68 LEU A C 1
ATOM 557 O O . LEU A 1 68 ? -20.589 -4.808 -7.314 1.00 32.59 68 LEU A O 1
ATOM 561 N N . CYS A 1 69 ? -18.625 -4.712 -8.399 1.00 40.22 69 CYS A N 1
ATOM 562 C CA . CYS A 1 69 ? -17.893 -4.122 -7.276 1.00 40.22 69 CYS A CA 1
ATOM 563 C C . CYS A 1 69 ? -18.430 -2.727 -6.926 1.00 40.22 69 CYS A C 1
ATOM 565 O O . CYS A 1 69 ? -18.668 -2.457 -5.748 1.00 40.22 69 CYS A O 1
ATOM 567 N N . PHE A 1 70 ? -18.703 -1.874 -7.920 1.00 37.53 70 PHE A N 1
ATOM 568 C CA . PHE A 1 70 ? -19.245 -0.527 -7.700 1.00 37.53 70 PHE A CA 1
ATOM 569 C C . PHE A 1 70 ? -20.635 -0.537 -7.039 1.00 37.53 70 PHE A C 1
ATOM 571 O O . PHE A 1 70 ? -20.880 0.219 -6.097 1.00 37.53 70 PHE A O 1
ATOM 578 N N . LEU A 1 71 ? -21.531 -1.439 -7.451 1.00 33.84 71 LEU A N 1
ATOM 579 C CA . LEU A 1 71 ? -22.885 -1.541 -6.887 1.00 33.84 71 LEU A CA 1
ATOM 580 C C . LEU A 1 71 ? -22.904 -2.156 -5.475 1.00 33.84 71 LEU A C 1
ATOM 582 O O . LEU A 1 71 ? -23.695 -1.742 -4.621 1.00 33.84 71 LEU A O 1
ATOM 586 N N . ILE A 1 72 ? -21.990 -3.085 -5.173 1.00 39.28 72 ILE A N 1
ATOM 587 C CA . ILE A 1 72 ? -21.840 -3.661 -3.826 1.00 39.28 72 ILE A CA 1
ATOM 588 C C . ILE A 1 72 ? -21.223 -2.643 -2.849 1.00 39.28 72 ILE A C 1
ATOM 590 O O . ILE A 1 72 ? -21.592 -2.626 -1.668 1.00 39.28 72 ILE A O 1
ATOM 594 N N . ILE A 1 73 ? -20.351 -1.746 -3.335 1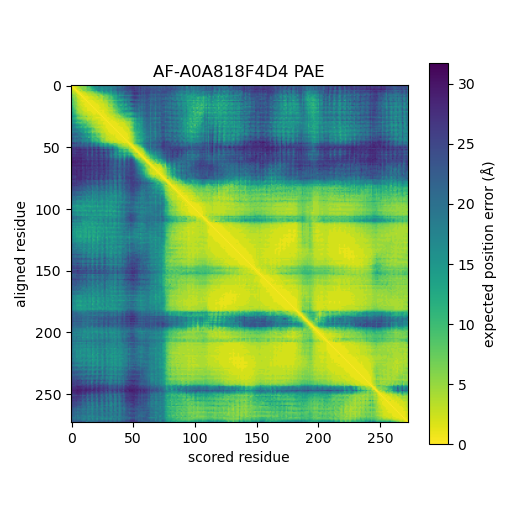.00 40.97 73 ILE A N 1
ATOM 595 C CA . ILE A 1 73 ? -19.738 -0.656 -2.554 1.00 40.97 73 ILE A CA 1
ATOM 596 C C . ILE A 1 73 ? -20.792 0.314 -1.981 1.00 40.97 73 ILE A C 1
ATOM 598 O O . ILE A 1 73 ? -20.613 0.851 -0.886 1.00 40.97 73 ILE A O 1
ATOM 602 N N . ILE A 1 74 ? -21.935 0.490 -2.649 1.00 41.31 74 ILE A N 1
ATOM 603 C CA . ILE A 1 74 ? -22.971 1.448 -2.228 1.00 41.31 74 ILE A CA 1
ATOM 604 C C . ILE A 1 74 ? -23.847 0.904 -1.077 1.00 41.31 74 ILE A C 1
ATOM 606 O O . ILE A 1 74 ? -24.399 1.685 -0.295 1.00 41.31 74 ILE A O 1
ATOM 610 N N . ARG A 1 75 ? -23.963 -0.426 -0.905 1.00 38.31 75 ARG A N 1
ATOM 611 C CA . ARG A 1 75 ? -25.024 -1.024 -0.065 1.00 38.31 75 ARG A CA 1
ATOM 612 C C . ARG A 1 75 ? -24.622 -1.403 1.379 1.00 38.31 75 ARG A C 1
ATOM 614 O O . ARG A 1 75 ? -25.508 -1.414 2.230 1.00 38.31 75 ARG A O 1
ATOM 621 N N . TYR A 1 76 ? -23.339 -1.644 1.727 1.00 42.16 76 TYR A N 1
ATOM 622 C CA . TYR A 1 76 ? -22.954 -2.179 3.070 1.00 42.16 76 TYR A CA 1
ATOM 623 C C . TYR A 1 76 ? -21.626 -1.667 3.711 1.00 42.16 76 TYR A C 1
ATOM 625 O O . TYR A 1 76 ? -20.670 -2.434 3.877 1.00 42.16 76 TYR A O 1
ATOM 633 N N . PRO A 1 77 ? -21.550 -0.416 4.212 1.00 50.03 77 PRO A N 1
ATOM 634 C CA . PRO A 1 77 ? -20.309 0.232 4.687 1.00 50.03 77 PRO A CA 1
ATOM 635 C C . PRO A 1 77 ? -19.474 -0.534 5.726 1.00 50.03 77 PRO A C 1
ATOM 637 O O . PRO A 1 77 ? -18.247 -0.556 5.656 1.00 50.03 77 PRO A O 1
ATOM 640 N N . LYS A 1 78 ? -20.115 -1.169 6.721 1.00 50.03 78 LYS A N 1
ATOM 641 C CA . LYS A 1 78 ? -19.401 -1.826 7.837 1.00 50.03 78 LYS A CA 1
ATOM 642 C C . LYS A 1 78 ? -18.739 -3.154 7.437 1.00 50.03 78 LYS A C 1
ATOM 644 O O . LYS A 1 78 ? -17.776 -3.569 8.079 1.00 50.03 78 LYS A O 1
ATOM 649 N N . VAL A 1 79 ? -19.238 -3.812 6.388 1.00 55.06 79 VAL A N 1
ATOM 650 C CA . VAL A 1 79 ? -18.738 -5.110 5.892 1.00 55.06 79 VAL A CA 1
ATOM 651 C C . VAL A 1 79 ? -17.708 -4.911 4.775 1.00 55.06 79 VAL A C 1
ATOM 653 O O . VAL A 1 79 ? -16.745 -5.677 4.686 1.00 55.06 79 VAL A O 1
ATOM 656 N N . ILE A 1 80 ? -17.859 -3.843 3.984 1.00 55.81 80 ILE A N 1
ATOM 657 C CA . ILE A 1 80 ? -17.006 -3.523 2.832 1.00 55.81 80 ILE A CA 1
ATOM 658 C C . ILE A 1 80 ? -15.549 -3.356 3.236 1.00 55.81 80 ILE A C 1
ATOM 660 O O . ILE A 1 80 ? -14.701 -3.997 2.635 1.00 55.81 80 ILE A O 1
ATOM 664 N N . HIS A 1 81 ? -15.231 -2.605 4.293 1.00 60.03 81 HIS A N 1
ATOM 665 C CA . HIS A 1 81 ? -13.827 -2.330 4.615 1.00 60.03 81 HIS A CA 1
ATOM 666 C C . HIS A 1 81 ? -12.997 -3.600 4.860 1.00 60.03 81 HIS A C 1
ATOM 668 O O . HIS A 1 81 ? -11.847 -3.693 4.443 1.00 60.03 81 HIS A O 1
ATOM 674 N N . ARG A 1 82 ? -13.560 -4.590 5.564 1.00 63.03 82 ARG A N 1
ATOM 675 C CA . ARG A 1 82 ? -12.858 -5.858 5.824 1.00 63.03 82 ARG A CA 1
ATOM 676 C C . ARG A 1 82 ? -12.780 -6.741 4.585 1.00 63.03 82 ARG A C 1
ATOM 678 O O . ARG A 1 82 ? -11.835 -7.515 4.477 1.00 63.03 82 ARG A O 1
ATOM 685 N N . ARG A 1 83 ? -13.779 -6.676 3.700 1.00 68.50 83 ARG A N 1
ATOM 686 C CA . ARG A 1 83 ? -13.776 -7.437 2.446 1.00 68.50 83 ARG A CA 1
ATOM 687 C C . ARG A 1 83 ? -12.809 -6.822 1.441 1.00 68.50 83 ARG A C 1
ATOM 689 O O . ARG A 1 83 ? -11.987 -7.558 0.928 1.00 68.50 83 ARG A O 1
ATOM 696 N N . LEU A 1 84 ? -12.823 -5.501 1.266 1.00 67.00 84 LEU A N 1
ATOM 697 C CA . LEU A 1 84 ? -11.986 -4.782 0.307 1.00 67.00 84 LEU A CA 1
ATOM 698 C C . LEU A 1 84 ? -10.495 -5.024 0.572 1.00 67.00 84 LEU A C 1
ATOM 700 O O . LEU A 1 84 ? -9.802 -5.533 -0.298 1.00 67.00 84 LEU A O 1
ATOM 704 N N . THR A 1 85 ? -10.018 -4.792 1.802 1.00 67.56 85 THR A N 1
ATOM 705 C CA . THR A 1 85 ? -8.597 -5.008 2.139 1.00 67.56 85 THR A CA 1
ATOM 706 C C . THR A 1 85 ? -8.176 -6.472 1.996 1.00 67.56 85 THR A C 1
ATOM 708 O O . THR A 1 85 ? -7.050 -6.758 1.608 1.00 67.56 85 THR A O 1
ATOM 711 N N . ARG A 1 86 ? -9.078 -7.420 2.293 1.00 70.12 86 ARG A N 1
ATOM 712 C CA . ARG A 1 86 ? -8.814 -8.860 2.118 1.00 70.12 86 ARG A CA 1
ATOM 713 C C . ARG A 1 86 ? -8.866 -9.309 0.663 1.00 70.12 86 ARG A C 1
ATOM 715 O O . ARG A 1 86 ? -8.249 -10.319 0.348 1.00 70.12 86 ARG A O 1
ATOM 722 N N . SER A 1 87 ? -9.658 -8.646 -0.172 1.00 74.62 87 SER A N 1
ATOM 723 C CA . SER A 1 87 ? -9.721 -8.922 -1.603 1.00 74.62 87 SER A CA 1
ATOM 724 C C . SER A 1 87 ? -8.469 -8.388 -2.287 1.00 74.62 87 SER A C 1
ATOM 726 O O . SER A 1 87 ? -7.817 -9.161 -2.971 1.00 74.62 87 SER A O 1
ATOM 728 N N . PHE A 1 88 ? -8.068 -7.141 -2.011 1.00 72.56 88 PHE A N 1
ATOM 729 C CA . PHE A 1 88 ? -6.845 -6.553 -2.573 1.00 72.56 88 PHE A CA 1
ATOM 730 C C . PHE A 1 88 ? -5.598 -7.375 -2.242 1.00 72.56 88 PHE A C 1
ATOM 732 O O . PHE A 1 88 ? -4.875 -7.774 -3.146 1.00 72.56 88 PHE A O 1
ATOM 739 N N . SER A 1 89 ? -5.405 -7.727 -0.967 1.00 73.00 89 SER A N 1
ATOM 740 C CA . SER A 1 89 ? -4.264 -8.554 -0.558 1.00 73.00 89 SER A CA 1
ATOM 741 C C . SER A 1 89 ? -4.265 -9.938 -1.219 1.00 73.00 89 SER A C 1
ATOM 743 O O . SER A 1 89 ? -3.204 -10.434 -1.575 1.00 73.00 89 SER A O 1
ATOM 745 N N . ARG A 1 90 ? -5.437 -10.556 -1.428 1.00 76.62 90 ARG A N 1
ATOM 746 C CA . ARG A 1 90 ? -5.520 -11.854 -2.113 1.00 76.62 90 ARG A CA 1
ATOM 747 C C . ARG A 1 90 ? -5.224 -11.756 -3.600 1.00 76.62 90 ARG A C 1
ATOM 749 O O . ARG A 1 90 ? -4.533 -12.626 -4.109 1.00 76.62 90 ARG A O 1
ATOM 756 N N . VAL A 1 91 ? -5.750 -10.734 -4.272 1.00 78.12 91 VAL A N 1
ATOM 757 C CA . VAL A 1 91 ? -5.497 -10.503 -5.699 1.00 78.12 91 VAL A CA 1
ATOM 758 C C . VAL A 1 91 ? -4.005 -10.310 -5.923 1.00 78.12 91 VAL A C 1
ATOM 760 O O . VAL A 1 91 ? -3.435 -11.032 -6.725 1.00 78.12 91 VAL A O 1
ATOM 763 N N . ARG A 1 92 ? -3.367 -9.446 -5.128 1.00 79.25 92 ARG A N 1
ATOM 764 C CA . ARG A 1 92 ? -1.928 -9.196 -5.206 1.00 79.25 92 ARG A CA 1
ATOM 765 C C . ARG A 1 92 ? -1.103 -10.474 -5.041 1.00 79.25 92 ARG A C 1
ATOM 767 O O . ARG A 1 92 ? -0.381 -10.865 -5.942 1.00 79.25 92 ARG A O 1
ATOM 774 N N . VAL A 1 93 ? -1.304 -11.199 -3.938 1.00 78.69 93 VAL A N 1
ATOM 775 C CA . VAL A 1 93 ? -0.584 -12.462 -3.683 1.00 78.69 93 VAL A CA 1
ATOM 776 C C . VAL A 1 93 ? -0.839 -13.495 -4.782 1.00 78.69 93 VAL A C 1
ATOM 778 O O . VAL A 1 93 ? 0.046 -14.274 -5.096 1.00 78.69 93 VAL A O 1
ATOM 781 N N . SER A 1 94 ? -2.030 -13.518 -5.382 1.00 82.69 94 SER A N 1
ATOM 782 C CA . SER A 1 94 ? -2.336 -14.488 -6.440 1.00 82.69 94 SER A CA 1
ATOM 783 C C . SER A 1 94 ? -1.688 -14.149 -7.778 1.00 82.69 94 SER A C 1
ATOM 785 O O . SER A 1 94 ? -1.621 -15.034 -8.621 1.00 82.69 94 SER A O 1
ATOM 787 N N . ILE A 1 95 ? -1.265 -12.901 -7.994 1.00 84.38 95 ILE A N 1
ATOM 788 C CA . ILE A 1 95 ? -0.688 -12.468 -9.267 1.00 84.38 95 ILE A CA 1
ATOM 789 C C . ILE A 1 95 ? 0.830 -12.300 -9.142 1.00 84.38 95 ILE A C 1
ATOM 791 O O . ILE A 1 95 ? 1.564 -12.881 -9.934 1.00 84.38 95 ILE A O 1
ATOM 795 N N . ASP A 1 96 ? 1.307 -11.602 -8.112 1.00 81.75 96 ASP A N 1
ATOM 796 C CA . ASP A 1 96 ? 2.736 -11.326 -7.923 1.00 81.75 96 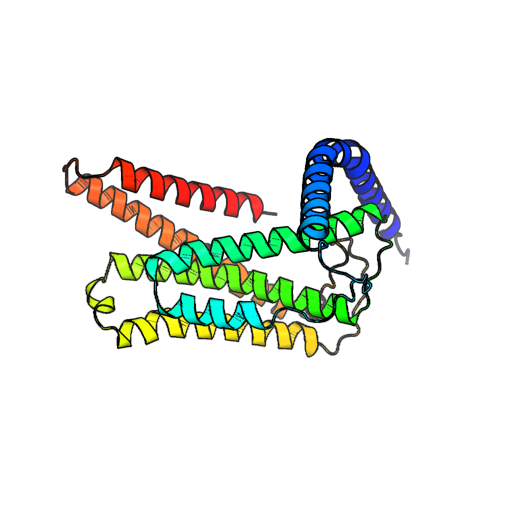ASP A CA 1
ATOM 797 C C . ASP A 1 96 ? 3.521 -12.619 -7.698 1.00 81.75 96 ASP A C 1
ATOM 799 O O . ASP A 1 96 ? 4.581 -12.823 -8.279 1.00 81.75 96 ASP A O 1
ATOM 803 N N . VAL A 1 97 ? 2.987 -13.520 -6.865 1.00 83.31 97 VAL A N 1
ATOM 804 C CA . VAL A 1 97 ? 3.699 -14.732 -6.449 1.00 83.31 97 VAL A CA 1
ATOM 805 C C . VAL A 1 97 ? 3.970 -15.653 -7.645 1.00 83.31 97 VAL A C 1
ATOM 807 O O . VAL A 1 97 ? 5.131 -15.988 -7.845 1.00 83.31 97 VAL A O 1
ATOM 810 N N . PRO A 1 98 ? 2.999 -16.017 -8.507 1.00 86.25 98 PRO A N 1
ATOM 811 C CA . PRO A 1 98 ? 3.307 -16.788 -9.712 1.00 86.25 98 PRO A CA 1
ATOM 812 C C . PRO A 1 98 ? 4.330 -16.121 -10.635 1.00 86.25 98 PRO A C 1
ATOM 814 O O . PRO A 1 98 ? 5.202 -16.817 -11.146 1.00 86.25 98 PRO A O 1
ATOM 817 N N . PHE A 1 99 ? 4.262 -14.798 -10.826 1.00 82.00 99 PHE A N 1
ATOM 818 C CA . PHE A 1 99 ? 5.217 -14.090 -11.681 1.00 82.00 99 PHE A CA 1
ATOM 819 C C . PHE A 1 99 ? 6.638 -14.137 -11.123 1.00 82.00 99 PHE A C 1
ATOM 821 O O . PHE A 1 99 ? 7.568 -14.475 -11.851 1.00 82.00 99 PHE A O 1
ATOM 828 N N . ILE A 1 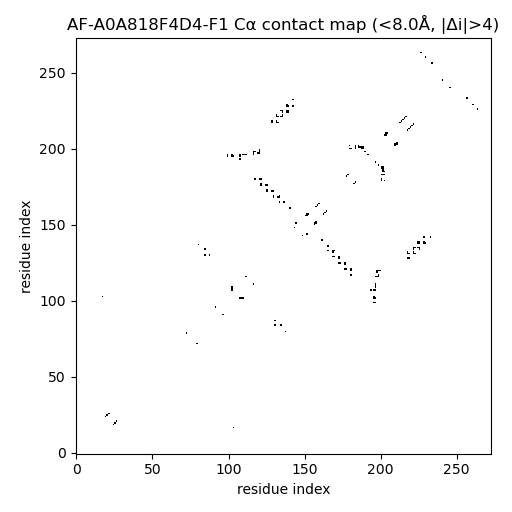100 ? 6.792 -13.878 -9.825 1.00 82.12 100 ILE A N 1
ATOM 829 C CA . ILE A 1 100 ? 8.074 -13.960 -9.124 1.00 82.12 100 ILE A CA 1
ATOM 830 C C . ILE A 1 100 ? 8.654 -15.376 -9.225 1.00 82.12 100 ILE A C 1
ATOM 832 O O . ILE A 1 100 ? 9.836 -15.557 -9.506 1.00 82.12 100 ILE A O 1
ATOM 836 N N . LEU A 1 101 ? 7.824 -16.394 -9.007 1.00 83.94 101 LEU A N 1
ATOM 837 C CA . LEU A 1 101 ? 8.281 -17.781 -8.976 1.00 83.94 101 LEU A CA 1
ATOM 838 C C . LEU A 1 101 ? 8.635 -18.289 -10.371 1.00 83.94 101 LEU A C 1
ATOM 840 O O . LEU A 1 101 ? 9.654 -18.955 -10.533 1.00 83.94 101 LEU A O 1
ATOM 844 N N . HIS A 1 102 ? 7.858 -17.910 -11.383 1.00 83.69 102 HIS A N 1
ATOM 845 C CA . HIS A 1 102 ? 8.195 -18.184 -12.774 1.00 83.69 102 HIS A CA 1
ATOM 846 C C . HIS A 1 102 ? 9.499 -17.477 -13.177 1.00 83.69 102 HIS A C 1
ATOM 848 O O . HIS A 1 102 ? 10.361 -18.088 -13.798 1.00 83.69 102 HIS A O 1
ATOM 854 N N . PHE A 1 103 ? 9.709 -16.227 -12.758 1.00 82.19 103 PHE A N 1
ATOM 855 C CA . PHE A 1 103 ? 10.970 -15.517 -12.989 1.00 82.19 103 PHE A CA 1
ATOM 856 C C . PHE A 1 103 ? 12.186 -16.254 -12.394 1.00 82.19 103 PHE A C 1
ATOM 858 O O . PHE A 1 103 ? 13.204 -16.399 -13.072 1.00 82.19 103 PHE A O 1
ATOM 865 N N . PHE A 1 104 ? 12.068 -16.792 -11.173 1.00 82.75 104 PHE A N 1
ATOM 866 C CA . PHE A 1 104 ? 13.131 -17.600 -10.560 1.00 82.75 104 PHE A CA 1
ATOM 867 C C . PHE A 1 104 ? 13.361 -18.939 -11.263 1.00 82.75 104 PHE A C 1
ATOM 869 O O . PHE A 1 104 ? 14.508 -19.344 -11.434 1.00 82.75 104 PHE A O 1
ATOM 876 N N . GLN A 1 105 ? 12.299 -19.617 -11.706 1.00 86.94 105 GLN A N 1
ATOM 877 C CA . GLN A 1 105 ? 12.415 -20.906 -12.397 1.00 86.94 105 GLN A CA 1
ATOM 878 C C . GLN A 1 105 ? 13.211 -20.816 -13.707 1.00 86.94 105 GLN A C 1
ATOM 880 O O . GLN A 1 105 ? 13.892 -21.771 -14.067 1.00 86.94 105 GLN A O 1
ATOM 885 N N . TYR A 1 106 ? 13.163 -19.674 -14.396 1.00 84.88 106 TYR A N 1
ATOM 886 C CA . TYR A 1 106 ? 13.892 -19.442 -15.648 1.00 84.88 106 TYR A CA 1
ATOM 887 C C . TYR A 1 106 ? 15.272 -18.794 -15.442 1.00 84.88 106 TYR A C 1
ATOM 889 O O . TYR A 1 106 ? 15.853 -18.258 -16.387 1.00 84.88 106 TYR A O 1
ATOM 897 N N . GLY A 1 107 ? 15.813 -18.815 -14.219 1.00 81.12 107 GLY A N 1
ATOM 898 C CA . GLY A 1 107 ? 17.176 -18.358 -13.944 1.00 81.12 107 GLY A CA 1
ATOM 899 C C . GLY A 1 107 ? 17.415 -16.900 -14.335 1.00 81.12 107 GLY A C 1
ATOM 900 O O . GLY A 1 107 ? 18.438 -16.593 -14.939 1.00 81.12 107 GLY A O 1
ATOM 901 N N . PHE A 1 108 ? 16.457 -16.011 -14.041 1.00 76.75 108 PHE A N 1
ATOM 902 C CA . PHE A 1 108 ? 16.539 -14.567 -14.325 1.00 76.75 108 PHE A CA 1
ATOM 903 C C . PHE A 1 108 ? 16.570 -14.186 -15.816 1.00 76.75 108 PHE A C 1
ATOM 905 O O . PHE A 1 108 ? 16.699 -13.008 -16.138 1.00 76.75 108 PHE A O 1
ATOM 912 N N . SER A 1 109 ? 16.424 -15.152 -16.729 1.00 76.19 109 SER A N 1
ATOM 913 C CA . SER A 1 109 ? 16.433 -14.914 -18.181 1.00 76.19 109 SER A CA 1
ATOM 914 C C . SER A 1 109 ? 15.061 -14.550 -18.759 1.00 76.19 109 SER A C 1
ATOM 916 O O . SER A 1 109 ? 14.944 -14.264 -19.949 1.00 76.19 109 SER A O 1
ATOM 918 N N . TRP A 1 110 ? 14.004 -14.572 -17.939 1.00 71.81 110 TRP A N 1
ATOM 919 C CA . TRP A 1 110 ? 12.656 -14.282 -18.414 1.00 71.81 110 TRP A CA 1
ATOM 920 C C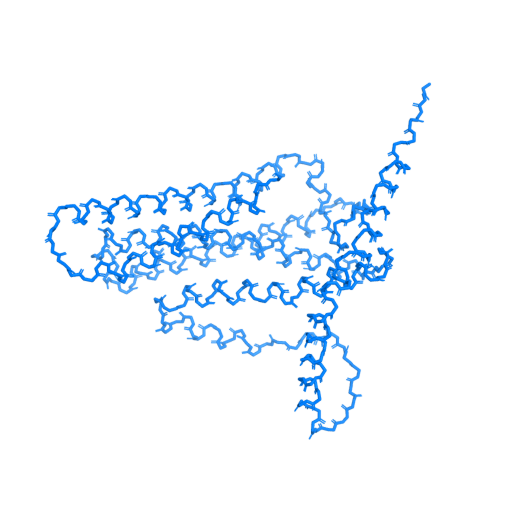 . TRP A 1 110 ? 12.447 -12.780 -18.609 1.00 71.81 110 TRP A C 1
ATOM 922 O O . TRP A 1 110 ? 12.300 -12.025 -17.647 1.00 71.81 110 TRP A O 1
ATOM 932 N N . GLU A 1 111 ? 12.409 -12.361 -19.872 1.00 76.81 111 GLU A N 1
ATOM 933 C CA . GLU A 1 111 ? 12.175 -10.975 -20.263 1.00 76.81 111 GLU A CA 1
ATOM 934 C C . GLU A 1 111 ? 10.719 -10.780 -20.698 1.00 76.81 111 GLU A C 1
ATOM 936 O O . GLU A 1 111 ? 10.241 -11.361 -21.675 1.00 76.81 111 GLU A O 1
ATOM 941 N N . PHE A 1 112 ? 9.992 -9.938 -19.968 1.00 80.44 112 PHE A N 1
ATOM 942 C CA . PHE A 1 112 ? 8.703 -9.433 -20.422 1.00 80.44 112 PHE A CA 1
ATOM 943 C C . PHE A 1 112 ? 8.892 -8.311 -21.450 1.00 80.44 112 PHE A C 1
ATOM 945 O O . PHE A 1 112 ? 9.859 -7.549 -21.359 1.00 80.44 112 PHE A O 1
ATOM 952 N N . PRO A 1 113 ? 7.930 -8.116 -22.372 1.00 84.88 113 PRO A N 1
ATOM 953 C CA . PRO A 1 113 ? 7.883 -6.902 -23.174 1.00 84.88 113 PRO A CA 1
ATOM 954 C C . PRO A 1 113 ? 7.912 -5.663 -22.272 1.00 84.88 113 PRO A C 1
ATOM 956 O O . PRO A 1 113 ? 7.166 -5.587 -21.294 1.00 84.88 113 PRO A O 1
ATOM 959 N N . VAL A 1 114 ? 8.722 -4.662 -22.628 1.00 82.38 114 VAL A N 1
ATOM 960 C CA . VAL A 1 114 ? 8.901 -3.434 -21.826 1.00 82.38 114 VAL A CA 1
ATOM 961 C C . VAL A 1 114 ? 7.561 -2.772 -21.492 1.00 82.38 114 VAL A C 1
ATOM 963 O O . VAL A 1 114 ? 7.347 -2.340 -20.363 1.00 82.38 114 VAL A O 1
ATOM 966 N N . SER A 1 115 ? 6.623 -2.745 -22.442 1.00 86.56 115 SER A N 1
ATOM 967 C CA . SER A 1 115 ? 5.281 -2.188 -22.238 1.00 86.56 115 SER A CA 1
ATOM 968 C C . SER A 1 115 ? 4.501 -2.903 -21.131 1.00 86.56 115 SER A C 1
ATOM 970 O O . SER A 1 115 ? 3.859 -2.241 -20.313 1.00 86.56 115 SER A O 1
ATOM 972 N N . PHE A 1 116 ? 4.583 -4.236 -21.069 1.00 86.94 116 PHE A N 1
ATOM 973 C CA . PHE A 1 116 ? 3.945 -5.030 -20.023 1.00 86.94 116 PHE A CA 1
ATOM 974 C C . PHE A 1 116 ? 4.582 -4.759 -18.664 1.00 86.94 116 PHE A C 1
ATOM 976 O O . PHE A 1 116 ? 3.861 -4.502 -17.704 1.00 86.94 116 PHE A O 1
ATOM 983 N N . SER A 1 117 ? 5.913 -4.739 -18.583 1.00 84.50 117 SER A N 1
ATOM 984 C CA . SER A 1 117 ? 6.615 -4.465 -17.328 1.00 84.50 117 SER A CA 1
ATOM 985 C C . SER A 1 117 ? 6.322 -3.064 -16.792 1.00 84.50 117 SER A C 1
ATOM 987 O O . SER A 1 117 ? 6.080 -2.911 -15.599 1.00 84.50 117 SER A O 1
ATOM 989 N N . VAL A 1 118 ? 6.274 -2.040 -17.654 1.00 85.69 118 VAL A N 1
ATOM 990 C CA . VAL A 1 118 ? 5.931 -0.664 -17.247 1.00 85.69 118 VAL A CA 1
ATOM 991 C C . VAL A 1 118 ? 4.495 -0.601 -16.728 1.00 85.69 118 VAL A C 1
ATOM 993 O O . VAL A 1 118 ? 4.237 -0.028 -15.666 1.00 85.69 118 VAL A O 1
ATOM 996 N N . PHE A 1 119 ? 3.560 -1.227 -17.448 1.00 90.62 119 PHE A N 1
ATOM 997 C CA . PHE A 1 119 ? 2.167 -1.319 -17.021 1.00 90.62 119 PHE A CA 1
ATOM 998 C C . PHE A 1 119 ? 2.028 -2.056 -15.684 1.00 90.62 119 PHE A C 1
ATOM 1000 O O . PHE A 1 119 ? 1.306 -1.599 -14.797 1.00 90.62 119 PHE A O 1
ATOM 1007 N N . TRP A 1 120 ? 2.733 -3.174 -15.525 1.00 88.81 120 TRP A N 1
ATOM 1008 C CA . TRP A 1 120 ? 2.696 -3.988 -14.320 1.00 88.81 120 TRP A CA 1
ATOM 1009 C C . TRP A 1 120 ? 3.279 -3.252 -13.115 1.00 88.81 120 TRP A C 1
ATOM 1011 O O . TRP A 1 120 ? 2.611 -3.174 -12.084 1.00 88.81 120 TRP A O 1
ATOM 1021 N N . SER A 1 121 ? 4.446 -2.617 -13.268 1.00 87.44 121 SER A N 1
ATOM 1022 C CA . SER A 1 121 ? 5.023 -1.742 -12.243 1.00 87.44 121 SER A CA 1
ATOM 1023 C C . SER A 1 121 ? 4.020 -0.663 -11.835 1.00 87.4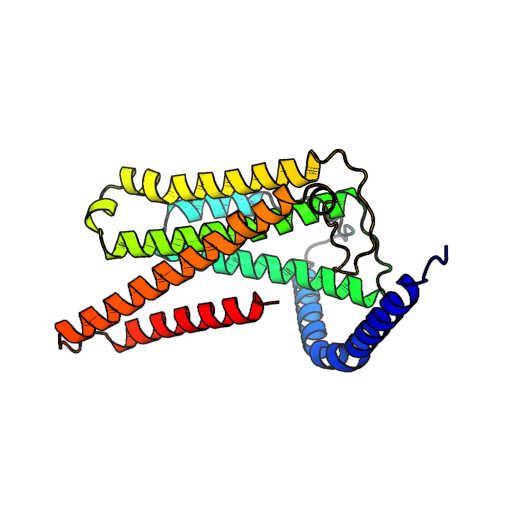4 121 SER A C 1
ATOM 1025 O O . SER A 1 121 ? 3.778 -0.466 -10.647 1.00 87.44 121 SER A O 1
ATOM 1027 N N . PHE A 1 122 ? 3.350 -0.009 -12.790 1.00 92.06 122 PHE A N 1
ATOM 1028 C CA . PHE A 1 122 ? 2.319 0.981 -12.469 1.00 92.06 122 PHE A CA 1
ATOM 1029 C C . PHE A 1 122 ? 1.196 0.426 -11.597 1.00 92.06 122 PHE A C 1
ATOM 1031 O O . PHE A 1 122 ? 0.813 1.065 -10.613 1.00 92.06 122 PHE A O 1
ATOM 1038 N N . ILE A 1 123 ? 0.683 -0.757 -11.927 1.00 91.81 123 ILE A N 1
ATOM 1039 C CA . ILE A 1 123 ? -0.365 -1.392 -11.134 1.00 91.81 123 ILE A CA 1
ATOM 1040 C C . ILE A 1 123 ? 0.148 -1.774 -9.741 1.00 91.81 123 ILE A C 1
ATOM 1042 O O . ILE A 1 123 ? -0.537 -1.465 -8.765 1.00 91.81 123 ILE A O 1
ATOM 1046 N N . ASP A 1 124 ? 1.326 -2.391 -9.618 1.00 88.44 124 ASP A N 1
ATOM 1047 C CA . ASP A 1 124 ? 1.860 -2.824 -8.319 1.00 88.44 124 ASP A CA 1
ATOM 1048 C C . ASP A 1 124 ? 2.144 -1.631 -7.395 1.00 88.44 124 ASP A C 1
ATOM 1050 O O . ASP A 1 124 ? 1.592 -1.568 -6.294 1.00 88.44 124 ASP A O 1
ATOM 1054 N N . TYR A 1 125 ? 2.884 -0.619 -7.865 1.00 91.00 125 TYR A N 1
ATOM 1055 C CA . TYR A 1 125 ? 3.183 0.583 -7.078 1.00 91.00 125 TYR A CA 1
ATOM 1056 C C . TYR A 1 125 ? 1.906 1.331 -6.662 1.00 91.00 125 TYR A C 1
ATOM 1058 O O . TYR A 1 125 ? 1.734 1.671 -5.485 1.00 91.00 125 TYR A O 1
ATOM 1066 N N . ALA A 1 126 ? 0.955 1.524 -7.587 1.00 93.88 126 ALA A N 1
ATOM 1067 C CA . ALA A 1 126 ? -0.308 2.185 -7.269 1.00 93.88 126 ALA A CA 1
ATOM 1068 C C . ALA A 1 126 ? -1.116 1.410 -6.226 1.00 93.88 126 ALA A C 1
ATOM 1070 O O . ALA A 1 126 ? -1.592 1.996 -5.249 1.00 93.88 126 ALA A O 1
ATOM 1071 N N . LEU A 1 127 ? -1.263 0.093 -6.391 1.00 90.38 127 LEU A N 1
ATOM 1072 C CA . LEU A 1 127 ? -1.999 -0.740 -5.442 1.00 90.38 127 LEU A CA 1
ATOM 1073 C C . LEU A 1 127 ? -1.306 -0.807 -4.079 1.00 90.38 127 LEU A C 1
ATOM 1075 O O . LEU A 1 127 ? -1.997 -0.769 -3.053 1.00 90.38 127 LEU A O 1
ATOM 1079 N N . TYR A 1 128 ? 0.026 -0.853 -4.056 1.00 89.00 128 TYR A N 1
ATOM 1080 C CA . TYR A 1 128 ? 0.821 -0.813 -2.836 1.00 89.00 128 TYR A CA 1
ATOM 1081 C C . TYR A 1 128 ? 0.562 0.480 -2.060 1.00 89.00 128 TYR A C 1
ATOM 1083 O O . TYR A 1 128 ? 0.091 0.422 -0.921 1.00 89.00 128 TYR A O 1
ATOM 1091 N N . GLY A 1 129 ? 0.738 1.648 -2.686 1.00 91.69 129 GLY A N 1
ATOM 1092 C CA . GLY A 1 129 ? 0.475 2.940 -2.045 1.00 91.69 129 GLY A CA 1
ATOM 1093 C C . GLY A 1 129 ? -0.982 3.095 -1.583 1.00 91.69 129 GLY A C 1
ATOM 1094 O O . GLY A 1 129 ? -1.252 3.491 -0.441 1.00 91.69 129 GLY A O 1
ATOM 1095 N N . ILE A 1 130 ? -1.945 2.689 -2.421 1.00 92.75 130 ILE A N 1
ATOM 1096 C CA . ILE A 1 130 ? -3.378 2.703 -2.084 1.00 92.75 130 ILE A CA 1
ATOM 1097 C C . ILE A 1 130 ? -3.661 1.850 -0.843 1.00 92.75 130 ILE A C 1
ATOM 1099 O O . ILE A 1 130 ? -4.463 2.249 0.008 1.00 92.75 130 ILE A O 1
ATOM 1103 N N . GLN A 1 131 ? -3.014 0.690 -0.697 1.00 89.75 131 GLN A N 1
ATOM 1104 C CA . GLN A 1 131 ? -3.215 -0.189 0.452 1.00 89.75 131 GLN A CA 1
ATOM 1105 C C . GLN A 1 131 ? -2.885 0.520 1.775 1.00 89.75 131 GLN A C 1
ATOM 1107 O O . GLN A 1 131 ? -3.685 0.444 2.717 1.00 89.75 131 GLN A O 1
ATOM 1112 N N . PHE A 1 132 ? -1.758 1.234 1.852 1.00 89.88 132 PHE A N 1
ATOM 1113 C CA . PHE A 1 132 ? -1.367 1.985 3.051 1.00 89.88 132 PHE A CA 1
ATOM 1114 C C . PHE A 1 132 ? -2.307 3.144 3.344 1.00 89.88 132 PHE A C 1
ATOM 1116 O O . PHE A 1 132 ? -2.769 3.289 4.481 1.00 89.88 132 PHE A O 1
ATOM 1123 N N . LEU A 1 133 ? -2.632 3.941 2.325 1.00 94.00 133 LEU A N 1
ATOM 1124 C CA . LEU A 1 133 ? -3.500 5.108 2.471 1.00 94.00 133 LEU A CA 1
ATOM 1125 C C . LEU A 1 133 ? -4.930 4.718 2.860 1.00 94.00 133 LEU A C 1
ATOM 1127 O O . LEU A 1 133 ? -5.522 5.328 3.754 1.00 94.00 133 LEU A O 1
ATOM 1131 N N . ILE A 1 134 ? -5.489 3.659 2.263 1.00 91.12 134 ILE A N 1
ATOM 1132 C CA . ILE A 1 134 ? -6.798 3.134 2.668 1.00 91.12 134 ILE A CA 1
ATOM 1133 C C . ILE A 1 134 ? -6.731 2.629 4.108 1.00 91.12 134 ILE A C 1
ATOM 1135 O O . ILE A 1 134 ? -7.635 2.917 4.893 1.00 91.12 134 ILE A O 1
ATOM 1139 N N . LEU A 1 135 ? -5.683 1.887 4.484 1.00 88.62 135 LEU A N 1
ATOM 1140 C CA . LEU A 1 135 ? -5.567 1.320 5.826 1.00 88.62 135 LEU A CA 1
ATOM 1141 C C . LEU A 1 135 ? -5.412 2.399 6.907 1.00 88.62 135 LEU A C 1
ATOM 1143 O O . LEU A 1 135 ? -6.039 2.278 7.963 1.00 88.62 135 LEU A O 1
ATOM 1147 N N . SER A 1 136 ? -4.642 3.456 6.650 1.00 93.81 136 SER A N 1
ATOM 1148 C CA . SER A 1 136 ? -4.495 4.595 7.564 1.00 93.81 136 SER A CA 1
ATOM 1149 C C . SER A 1 136 ? -5.787 5.409 7.653 1.00 93.81 136 SER A C 1
ATOM 1151 O O . SER A 1 136 ? -6.277 5.720 8.746 1.00 93.81 136 SER A O 1
ATOM 1153 N N . ARG A 1 137 ? -6.456 5.651 6.521 1.00 94.69 137 ARG A N 1
ATOM 1154 C CA . ARG A 1 137 ? -7.764 6.311 6.505 1.00 94.69 137 ARG A CA 1
ATOM 1155 C C . ARG A 1 137 ? -8.820 5.498 7.252 1.00 94.69 137 ARG A C 1
ATOM 1157 O O . ARG A 1 137 ? -9.672 6.079 7.937 1.00 94.69 137 ARG A O 1
ATOM 1164 N N . ALA A 1 138 ? -8.752 4.170 7.170 1.00 89.62 138 ALA A N 1
ATOM 1165 C CA . ALA A 1 138 ? -9.613 3.244 7.895 1.00 89.62 138 ALA A CA 1
ATOM 1166 C C . ALA A 1 138 ? -9.499 3.388 9.406 1.00 89.62 138 ALA A C 1
ATOM 1168 O O . ALA A 1 138 ? -10.515 3.371 10.106 1.00 89.62 138 ALA A O 1
ATOM 1169 N N . THR A 1 139 ? -8.267 3.458 9.918 1.00 90.62 139 THR A N 1
ATOM 1170 C CA . THR A 1 139 ? -8.011 3.543 11.357 1.00 90.62 139 THR A CA 1
ATOM 1171 C C . THR A 1 139 ? -8.506 4.873 11.900 1.00 90.62 139 THR A C 1
ATOM 1173 O O . THR A 1 139 ? -9.221 4.866 12.902 1.00 90.62 139 THR A O 1
ATOM 1176 N N . ILE A 1 140 ? -8.271 5.973 11.174 1.00 93.56 140 ILE A N 1
ATOM 1177 C CA . ILE A 1 140 ? -8.853 7.288 11.484 1.00 93.56 140 ILE A CA 1
ATOM 1178 C C . ILE A 1 140 ? -10.384 7.209 11.482 1.00 93.56 140 ILE A C 1
ATOM 1180 O O . ILE A 1 140 ? -11.043 7.623 12.433 1.00 93.56 140 ILE A O 1
ATOM 1184 N N . GLY A 1 141 ? -10.982 6.644 10.428 1.00 91.81 141 GLY A N 1
ATOM 1185 C CA . GLY A 1 141 ? -12.437 6.548 10.297 1.00 91.81 141 GLY A CA 1
ATOM 1186 C C . GLY A 1 141 ? -13.088 5.729 11.415 1.00 91.81 141 GLY A C 1
ATOM 1187 O O . GLY A 1 141 ? -14.150 6.100 11.913 1.00 91.81 141 GLY A O 1
ATOM 1188 N N . ARG A 1 142 ? -12.444 4.638 11.850 1.00 88.31 142 ARG A N 1
ATOM 1189 C CA . ARG A 1 142 ? -12.901 3.836 12.996 1.00 88.31 142 ARG A CA 1
ATOM 1190 C C . ARG A 1 142 ? -12.810 4.604 14.303 1.00 88.31 142 ARG A C 1
ATOM 1192 O O . ARG A 1 142 ? -13.720 4.481 15.115 1.00 88.31 142 ARG A O 1
ATOM 1199 N N . HIS A 1 143 ? -11.740 5.369 14.498 1.00 89.75 143 HIS A N 1
ATOM 1200 C CA . HIS A 1 143 ? -11.593 6.220 15.671 1.00 89.75 143 HIS A CA 1
ATOM 1201 C C . HIS A 1 143 ? -12.716 7.260 15.700 1.00 89.75 143 HIS A C 1
ATOM 1203 O O . HIS A 1 143 ? -13.550 7.217 16.595 1.00 89.75 143 HIS A O 1
ATOM 1209 N N . ILE A 1 144 ? -12.904 8.044 14.639 1.00 91.06 144 ILE A N 1
ATOM 1210 C CA . ILE A 1 144 ? -14.007 9.019 14.560 1.00 91.06 144 ILE A CA 1
ATOM 1211 C C . ILE A 1 144 ? -15.373 8.365 14.829 1.00 91.06 144 ILE A C 1
ATOM 1213 O O . ILE A 1 144 ? -16.167 8.904 15.592 1.00 91.06 144 ILE A O 1
ATOM 1217 N N . LEU A 1 145 ? -15.645 7.177 14.276 1.00 86.75 145 LEU A N 1
ATOM 1218 C CA . LEU A 1 145 ? -16.922 6.480 14.476 1.00 86.75 145 LEU A CA 1
ATOM 1219 C C . LEU A 1 145 ? -17.170 6.033 15.928 1.00 86.75 145 LEU A C 1
ATOM 1221 O O . LEU A 1 145 ? -18.323 5.897 16.327 1.00 86.75 145 LEU A O 1
ATOM 1225 N N . ILE A 1 146 ? -16.115 5.799 16.710 1.00 86.81 146 ILE A N 1
ATOM 1226 C CA . ILE A 1 146 ? -16.206 5.376 18.117 1.00 86.81 146 ILE A CA 1
ATOM 1227 C C . ILE A 1 146 ? -16.247 6.582 19.069 1.00 86.81 146 ILE A C 1
ATOM 1229 O O . ILE A 1 146 ? -16.809 6.491 20.159 1.00 86.81 146 ILE A O 1
ATOM 1233 N N . PHE A 1 147 ? -15.641 7.710 18.697 1.00 87.56 147 PHE A N 1
ATOM 1234 C CA . PHE A 1 147 ? -15.603 8.921 19.528 1.00 87.56 147 PHE A CA 1
ATOM 1235 C C . PHE A 1 147 ? -16.741 9.901 19.216 1.00 87.56 147 PHE A C 1
ATOM 1237 O O . PHE A 1 147 ? -17.210 10.590 20.117 1.00 87.56 147 PHE A O 1
ATOM 1244 N N . HIS A 1 148 ? -17.211 9.930 17.971 1.00 88.44 148 HIS A N 1
ATOM 1245 C CA . HIS A 1 148 ? -18.155 10.921 17.460 1.00 88.44 148 HIS A CA 1
ATOM 1246 C C . HIS A 1 148 ? -19.242 10.254 16.606 1.00 88.44 148 HIS A C 1
ATOM 1248 O O . HIS A 1 148 ? -19.448 10.587 15.438 1.00 88.44 148 HIS A O 1
ATOM 1254 N N . ASP A 1 149 ? -19.968 9.302 17.190 1.00 86.56 149 ASP A N 1
ATOM 1255 C CA . ASP A 1 149 ? -21.073 8.595 16.533 1.00 86.56 149 ASP A CA 1
ATOM 1256 C C . ASP A 1 149 ? -22.148 9.555 15.983 1.00 86.56 149 ASP A C 1
ATOM 1258 O O . ASP A 1 149 ? -22.618 9.381 14.853 1.00 86.56 149 ASP A O 1
ATOM 1262 N N . ARG A 1 150 ? -22.449 10.635 16.721 1.00 91.19 150 ARG A N 1
ATOM 1263 C CA . ARG A 1 150 ? -23.402 11.684 16.318 1.00 91.19 150 ARG A CA 1
ATOM 1264 C C . ARG A 1 150 ? -23.032 12.370 15.002 1.00 91.19 150 ARG A C 1
ATOM 1266 O O . ARG A 1 150 ? -23.919 12.723 14.228 1.00 91.19 150 ARG A O 1
ATOM 1273 N N . TRP A 1 151 ? -21.741 12.528 14.701 1.00 84.12 151 TRP A N 1
ATOM 1274 C CA . TRP A 1 151 ? -21.292 13.182 13.463 1.00 84.12 151 TRP A CA 1
ATOM 1275 C C . TRP A 1 151 ? -21.615 12.357 12.211 1.00 84.12 151 TRP A C 1
ATOM 1277 O O . TRP A 1 151 ? -21.787 12.912 11.125 1.00 84.12 151 TRP A O 1
ATOM 1287 N N . LEU A 1 152 ? -21.747 11.035 12.360 1.00 84.69 152 LEU A N 1
ATOM 1288 C CA . LEU A 1 152 ? -21.989 10.099 11.261 1.00 84.69 152 LEU A CA 1
ATOM 1289 C C . LEU A 1 152 ? -23.461 9.700 11.104 1.00 84.69 152 LEU A C 1
ATOM 1291 O O . LEU A 1 152 ? -23.758 8.833 10.272 1.00 84.69 152 LEU A O 1
ATOM 1295 N N . LEU A 1 153 ? -24.379 10.314 11.859 1.00 87.94 153 LEU A N 1
ATOM 1296 C CA . LEU A 1 153 ? -25.820 10.065 11.744 1.00 87.94 153 LEU A CA 1
ATOM 1297 C C . LEU A 1 153 ? -26.370 10.531 10.387 1.00 87.94 153 LEU A C 1
ATOM 1299 O O . LEU A 1 153 ? -27.124 9.804 9.742 1.00 87.94 153 LEU A O 1
ATOM 1303 N N . ASN A 1 154 ? -25.917 11.686 9.890 1.00 93.75 154 ASN A N 1
ATOM 1304 C CA . ASN A 1 154 ? -26.402 12.238 8.626 1.00 93.75 154 ASN A CA 1
ATOM 1305 C C . ASN A 1 154 ? -25.793 11.521 7.412 1.00 93.75 154 ASN A C 1
ATOM 1307 O O . ASN A 1 154 ? -24.576 11.527 7.209 1.00 93.75 154 ASN A O 1
ATOM 1311 N N . ARG A 1 155 ? -26.655 10.968 6.545 1.00 89.69 155 ARG A N 1
ATOM 1312 C CA . ARG A 1 155 ? -26.258 10.210 5.341 1.00 89.69 155 ARG A CA 1
ATOM 1313 C C . ARG A 1 155 ? -25.364 11.020 4.398 1.00 89.69 155 ARG A C 1
ATOM 1315 O O . ARG A 1 155 ? -24.338 10.509 3.958 1.00 89.69 155 ARG A O 1
ATOM 1322 N N . LYS A 1 156 ? -25.715 12.290 4.155 1.00 93.81 156 LYS A N 1
ATOM 1323 C CA . LYS A 1 156 ? -24.924 13.209 3.318 1.00 93.81 156 LYS A CA 1
ATOM 1324 C C . LYS A 1 156 ? -23.532 13.447 3.917 1.00 93.81 156 LYS A C 1
ATOM 1326 O O . LYS A 1 156 ? -22.537 13.227 3.242 1.00 93.81 156 LYS A O 1
ATOM 1331 N N . ARG A 1 157 ? -23.439 13.784 5.210 1.00 89.69 157 ARG A N 1
ATOM 1332 C CA . ARG A 1 157 ? -22.145 14.011 5.891 1.00 89.69 157 ARG A CA 1
ATOM 1333 C C . ARG A 1 157 ? -21.259 12.767 5.884 1.00 89.69 157 ARG A C 1
ATOM 1335 O O . ARG A 1 157 ? -20.063 12.869 5.642 1.00 89.69 157 ARG A O 1
ATOM 1342 N N . ARG A 1 158 ? -21.848 11.582 6.078 1.00 89.06 158 ARG A N 1
ATOM 1343 C CA . ARG A 1 158 ? -21.125 10.308 5.970 1.00 89.06 158 ARG A CA 1
ATOM 1344 C C . ARG A 1 158 ? -20.524 10.114 4.577 1.00 89.06 158 ARG A C 1
ATOM 1346 O O . ARG A 1 158 ? -19.399 9.636 4.483 1.00 89.06 158 ARG A O 1
ATOM 1353 N N . PHE A 1 159 ? -21.252 10.478 3.522 1.00 91.31 159 PHE A N 1
ATOM 1354 C CA . PHE A 1 159 ? -20.747 10.410 2.152 1.00 91.31 159 PHE A CA 1
ATOM 1355 C C . PHE A 1 159 ? -19.498 11.282 1.962 1.00 91.31 159 PHE A C 1
ATOM 1357 O O . PHE A 1 159 ? -18.442 10.756 1.613 1.00 91.31 159 PHE A O 1
ATOM 1364 N N . PHE A 1 160 ? -19.587 12.570 2.303 1.00 92.62 160 PHE A N 1
ATOM 1365 C CA . PHE A 1 160 ? -18.481 13.521 2.143 1.00 92.62 160 PHE A CA 1
ATOM 1366 C C . PHE A 1 160 ? -17.271 13.209 3.033 1.00 92.62 160 PHE A C 1
ATOM 1368 O O . PHE A 1 160 ? -16.136 13.243 2.577 1.00 92.62 160 PHE A O 1
ATOM 1375 N N . ILE A 1 161 ? -17.484 12.856 4.301 1.00 89.50 161 ILE A N 1
ATOM 1376 C CA . ILE A 1 161 ? -16.360 12.627 5.218 1.00 89.50 161 ILE A CA 1
ATOM 1377 C C . ILE A 1 161 ? -15.688 11.283 4.935 1.00 89.50 161 ILE A C 1
ATOM 1379 O O . ILE A 1 161 ? -14.468 11.180 5.023 1.00 89.50 161 ILE A O 1
ATOM 1383 N N . HIS A 1 162 ? -16.457 10.232 4.635 1.00 89.88 162 HIS A N 1
ATOM 1384 C CA . HIS A 1 162 ? -15.911 8.880 4.527 1.00 89.88 162 HIS A CA 1
ATOM 1385 C C . HIS A 1 162 ? -15.580 8.495 3.085 1.00 89.88 162 HIS A C 1
ATOM 1387 O O . HIS A 1 162 ? -14.424 8.215 2.777 1.00 89.88 162 HIS A O 1
ATOM 1393 N N . TYR A 1 163 ? -16.576 8.497 2.202 1.00 89.38 163 TYR A N 1
ATOM 1394 C CA . TYR A 1 163 ? -16.439 7.924 0.864 1.00 89.38 163 TYR A CA 1
ATOM 1395 C C . TYR A 1 163 ? -15.673 8.840 -0.080 1.00 89.38 163 TYR A C 1
ATOM 1397 O O . TYR A 1 163 ? -14.751 8.377 -0.743 1.00 89.38 163 TYR A O 1
ATOM 1405 N N . LEU A 1 164 ? -15.992 10.136 -0.078 1.00 93.12 164 LEU A N 1
ATOM 1406 C CA . LEU A 1 164 ? -15.282 11.105 -0.909 1.00 93.12 164 LEU A CA 1
ATOM 1407 C C . LEU A 1 164 ? -13.786 11.138 -0.562 1.00 93.12 164 LEU A C 1
ATOM 1409 O O . LEU A 1 164 ? -12.956 11.091 -1.460 1.00 93.12 164 LEU A O 1
ATOM 1413 N N . SER A 1 165 ? -13.431 11.100 0.729 1.00 93.81 165 SER A N 1
ATOM 1414 C CA . SER A 1 165 ? -12.020 11.053 1.143 1.00 93.81 165 SER A CA 1
ATOM 1415 C C . SER A 1 165 ? -11.277 9.806 0.645 1.00 93.81 165 SER A C 1
ATOM 1417 O O . SER A 1 165 ? -10.117 9.902 0.266 1.00 93.81 165 SER A O 1
ATOM 1419 N N . LEU A 1 166 ? -11.935 8.640 0.606 1.00 92.75 166 LEU A N 1
ATOM 1420 C CA . LEU A 1 166 ? -11.329 7.416 0.072 1.00 92.75 166 LEU A CA 1
ATOM 1421 C C . LEU A 1 166 ? -11.172 7.494 -1.448 1.00 92.75 166 LEU A C 1
ATOM 1423 O O . LEU A 1 166 ? -10.143 7.084 -1.970 1.00 92.75 166 LEU A O 1
ATOM 1427 N N . MET A 1 167 ? -12.168 8.045 -2.145 1.00 94.38 167 MET A N 1
ATOM 1428 C CA . MET A 1 167 ? -12.122 8.223 -3.595 1.00 94.38 167 MET A CA 1
ATOM 1429 C C . MET A 1 167 ? -10.995 9.173 -4.009 1.00 94.38 167 MET A C 1
ATOM 1431 O O . MET A 1 167 ? -10.249 8.857 -4.929 1.00 94.38 167 MET A O 1
ATOM 1435 N N . ILE A 1 168 ? -10.830 10.290 -3.291 1.00 96.06 168 ILE A N 1
ATOM 1436 C CA . ILE A 1 168 ? -9.744 11.251 -3.525 1.00 96.06 168 ILE A CA 1
ATOM 1437 C C . ILE A 1 168 ? -8.380 10.593 -3.304 1.00 96.06 168 ILE A C 1
ATOM 1439 O O . ILE A 1 168 ? -7.503 10.764 -4.139 1.00 96.06 168 ILE A O 1
ATOM 1443 N N . LEU A 1 169 ? -8.202 9.813 -2.230 1.00 95.31 169 LEU A N 1
ATOM 1444 C CA . LEU A 1 169 ? -6.934 9.120 -1.964 1.00 95.31 169 LEU A CA 1
ATOM 1445 C C . LEU A 1 169 ? -6.587 8.099 -3.053 1.00 95.31 169 LEU A C 1
ATOM 1447 O O . LEU A 1 169 ? -5.444 8.043 -3.489 1.00 95.31 169 LEU A O 1
ATOM 1451 N N . ILE A 1 170 ? -7.571 7.319 -3.513 1.00 94.88 170 ILE A N 1
ATOM 1452 C CA . ILE A 1 170 ? -7.371 6.349 -4.597 1.00 94.88 170 ILE A CA 1
ATOM 1453 C C . ILE A 1 170 ? -6.978 7.070 -5.889 1.00 94.88 170 ILE A C 1
ATOM 1455 O O . ILE A 1 170 ? -5.999 6.696 -6.529 1.00 94.88 170 ILE A O 1
ATOM 1459 N N . LEU A 1 171 ? -7.721 8.117 -6.257 1.00 96.62 171 LEU A N 1
ATOM 1460 C CA . LEU A 1 171 ? -7.449 8.897 -7.460 1.00 96.62 171 LEU A CA 1
ATOM 1461 C C . LEU A 1 171 ? -6.071 9.568 -7.395 1.00 96.62 171 LEU A C 1
ATOM 1463 O O . LEU A 1 171 ? -5.329 9.524 -8.370 1.00 96.62 171 LEU A O 1
ATOM 1467 N N . TYR A 1 172 ? -5.714 10.130 -6.238 1.00 96.75 172 TYR A N 1
ATOM 1468 C CA . TYR A 1 172 ? -4.404 10.722 -5.984 1.00 96.75 172 TYR A CA 1
ATOM 1469 C C . TYR A 1 172 ? -3.272 9.725 -6.242 1.00 96.75 172 TYR A C 1
ATOM 1471 O O . TYR A 1 172 ? -2.363 10.045 -7.000 1.00 96.75 172 TYR A O 1
ATOM 1479 N N . SER A 1 173 ? -3.348 8.511 -5.687 1.00 96.25 173 SER A N 1
ATOM 1480 C CA . SER A 1 173 ? -2.313 7.494 -5.906 1.00 96.25 173 SER A CA 1
ATOM 1481 C C . SER A 1 173 ? -2.198 7.091 -7.372 1.00 96.25 173 SER A C 1
ATOM 1483 O O . SER A 1 173 ? -1.091 7.031 -7.893 1.00 96.25 173 SER A O 1
ATOM 1485 N N . PHE A 1 174 ? -3.319 6.867 -8.067 1.00 96.56 174 PHE A N 1
ATOM 1486 C CA . PHE A 1 174 ? -3.272 6.531 -9.492 1.00 96.56 174 PHE A CA 1
ATOM 1487 C C . PHE A 1 174 ? -2.651 7.649 -10.331 1.00 96.56 174 PHE A C 1
ATOM 1489 O O . PHE A 1 174 ? -1.818 7.366 -11.184 1.00 96.56 174 PHE A O 1
ATOM 1496 N N . ILE A 1 175 ? -3.018 8.910 -10.083 1.00 97.06 175 ILE A N 1
ATOM 1497 C CA . ILE A 1 175 ? -2.436 10.053 -10.799 1.00 97.06 175 ILE A CA 1
ATOM 1498 C C . ILE A 1 175 ? -0.943 10.176 -10.484 1.00 97.06 175 ILE A C 1
ATOM 1500 O O . ILE A 1 175 ? -0.143 10.312 -11.405 1.00 97.06 175 ILE A O 1
ATOM 1504 N N . TYR A 1 176 ? -0.563 10.084 -9.206 1.00 96.12 176 TYR A N 1
ATOM 1505 C CA . TYR A 1 176 ? 0.828 10.173 -8.764 1.00 96.12 176 TYR A CA 1
ATOM 1506 C C . TYR A 1 176 ? 1.705 9.129 -9.460 1.00 96.12 176 TYR A C 1
ATOM 1508 O O . TYR A 1 176 ? 2.660 9.491 -10.143 1.00 96.12 176 TYR A O 1
ATOM 1516 N N . TYR A 1 177 ? 1.341 7.847 -9.374 1.00 95.12 177 TYR A N 1
ATOM 1517 C CA . TYR A 1 177 ? 2.127 6.778 -9.990 1.00 95.12 177 TYR A CA 1
ATOM 1518 C C . TYR A 1 177 ? 2.058 6.789 -11.518 1.00 95.12 177 TYR A C 1
ATOM 1520 O O . TYR A 1 177 ? 3.021 6.391 -12.166 1.00 95.12 177 TYR A O 1
ATOM 1528 N N . CYS A 1 178 ? 0.974 7.299 -12.112 1.00 95.06 178 CYS A N 1
ATOM 1529 C CA . CYS A 1 178 ? 0.901 7.497 -13.558 1.00 95.06 178 CYS A CA 1
ATOM 1530 C C . CYS A 1 178 ? 1.956 8.517 -14.016 1.00 95.06 178 CYS A C 1
ATOM 1532 O O . CYS A 1 178 ? 2.708 8.250 -14.949 1.00 95.06 178 CYS A O 1
ATOM 1534 N N . ILE A 1 179 ? 2.076 9.646 -13.309 1.00 94.06 179 ILE A N 1
ATOM 1535 C CA . ILE A 1 179 ? 3.090 10.668 -13.597 1.00 94.06 179 ILE A CA 1
ATOM 1536 C C . ILE A 1 179 ? 4.497 10.100 -13.377 1.00 94.06 179 ILE A C 1
ATOM 1538 O O . ILE A 1 179 ? 5.334 10.194 -14.269 1.00 94.06 179 ILE A O 1
ATOM 1542 N N . ILE A 1 180 ? 4.758 9.469 -12.229 1.00 92.50 180 ILE A N 1
ATOM 1543 C CA . ILE A 1 180 ? 6.089 8.932 -11.906 1.00 92.50 180 ILE A CA 1
ATOM 1544 C C . ILE A 1 180 ? 6.552 7.885 -12.927 1.00 92.50 180 ILE A C 1
ATOM 1546 O O . ILE A 1 180 ? 7.727 7.868 -13.283 1.00 92.50 180 ILE A O 1
ATOM 1550 N N . ILE A 1 181 ? 5.662 7.030 -13.431 1.00 90.50 181 ILE A N 1
ATOM 1551 C CA . ILE A 1 181 ? 6.062 5.903 -14.285 1.00 90.50 181 ILE A CA 1
ATOM 1552 C C . ILE A 1 181 ? 6.034 6.252 -15.775 1.00 90.50 181 ILE A C 1
ATOM 1554 O O . ILE A 1 181 ? 6.957 5.871 -16.495 1.00 90.50 181 ILE A O 1
ATOM 1558 N N . TYR A 1 182 ? 5.020 6.986 -16.244 1.00 90.69 182 TYR A N 1
ATOM 1559 C CA . TYR A 1 182 ? 4.860 7.293 -17.671 1.00 90.69 182 TYR A CA 1
ATOM 1560 C C . TYR A 1 182 ? 5.435 8.651 -18.082 1.00 90.69 182 TYR A C 1
ATOM 1562 O O . TYR A 1 182 ? 5.797 8.814 -19.243 1.00 90.69 182 TYR A O 1
ATOM 1570 N N . ALA A 1 183 ? 5.528 9.630 -17.173 1.00 89.50 183 ALA A N 1
ATOM 1571 C CA . ALA A 1 183 ? 6.089 10.950 -17.493 1.00 89.50 183 ALA A CA 1
ATOM 1572 C C . ALA A 1 183 ? 7.597 11.054 -17.208 1.00 89.50 183 ALA A C 1
ATOM 1574 O O . ALA A 1 183 ? 8.211 12.082 -17.491 1.00 89.50 183 ALA A O 1
ATOM 1575 N N . SER A 1 184 ? 8.212 10.007 -16.655 1.00 81.75 184 SER A N 1
ATOM 1576 C CA . SER A 1 184 ? 9.661 9.957 -16.478 1.00 81.75 184 SER A CA 1
ATOM 1577 C C . SER A 1 184 ? 10.350 9.810 -17.835 1.00 81.75 184 SER A C 1
ATOM 1579 O O . SER A 1 184 ? 10.423 8.721 -18.387 1.00 81.75 184 SER A O 1
ATOM 1581 N N . PHE A 1 185 ? 10.900 10.909 -18.356 1.00 72.06 185 PHE A N 1
ATOM 1582 C CA . PHE A 1 185 ? 11.651 10.966 -19.623 1.00 72.06 185 PHE A CA 1
ATOM 1583 C C . PHE A 1 185 ? 13.023 10.279 -19.589 1.00 72.06 185 PHE A C 1
ATOM 1585 O O . PHE A 1 185 ? 13.803 10.390 -20.533 1.00 72.06 185 PHE A O 1
ATOM 1592 N N . CYS A 1 186 ? 13.366 9.628 -18.485 1.00 75.50 186 CYS A N 1
ATOM 1593 C CA . CYS A 1 186 ? 14.653 8.977 -18.357 1.00 75.50 186 CYS A CA 1
ATOM 1594 C C . CYS A 1 186 ? 14.606 7.630 -19.102 1.00 75.50 186 CYS A C 1
ATOM 1596 O O . CYS A 1 186 ? 13.634 6.886 -18.935 1.00 75.50 186 CYS A O 1
ATOM 1598 N N . PRO A 1 187 ? 15.617 7.315 -19.940 1.00 68.06 187 PRO A N 1
ATOM 1599 C CA . PRO A 1 187 ? 15.703 6.008 -20.575 1.00 68.06 187 PRO A CA 1
ATOM 1600 C C . PRO A 1 187 ? 15.683 4.964 -19.464 1.00 68.06 187 PRO A C 1
ATOM 1602 O O . PRO A 1 187 ? 16.470 5.064 -18.524 1.00 68.06 187 PRO A O 1
ATOM 1605 N N . TYR A 1 188 ? 14.739 4.021 -19.530 1.00 62.16 188 TYR A N 1
ATOM 1606 C CA . TYR A 1 188 ? 14.606 2.977 -18.521 1.00 62.16 188 TYR A CA 1
ATOM 1607 C C . TYR A 1 188 ? 15.964 2.317 -18.340 1.00 62.16 188 TYR A C 1
ATOM 1609 O O . TYR A 1 188 ? 16.462 1.644 -19.244 1.00 62.16 188 TYR A O 1
ATOM 1617 N N . ILE A 1 189 ? 16.590 2.557 -17.191 1.00 55.69 189 ILE A N 1
ATOM 1618 C CA . ILE A 1 189 ? 17.848 1.899 -16.916 1.00 55.69 189 ILE A CA 1
ATOM 1619 C C . ILE A 1 189 ? 17.471 0.498 -16.490 1.00 55.69 189 ILE A C 1
ATOM 1621 O O . ILE A 1 189 ? 16.975 0.284 -15.384 1.00 55.69 189 ILE 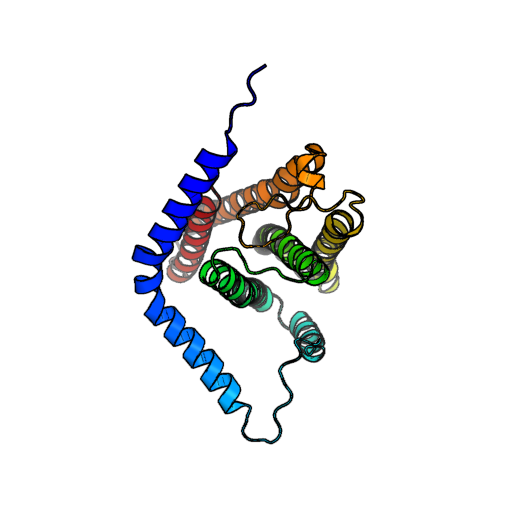A O 1
ATOM 1625 N N . PHE A 1 190 ? 17.698 -0.446 -17.398 1.00 54.16 190 PHE A N 1
ATOM 1626 C CA . PHE A 1 190 ? 17.769 -1.868 -17.106 1.00 54.16 190 PHE A CA 1
ATOM 1627 C C . PHE A 1 190 ? 19.000 -2.128 -16.238 1.00 54.16 190 PHE A C 1
ATOM 1629 O O . PHE A 1 190 ? 19.886 -2.896 -16.604 1.00 54.16 190 PHE A O 1
ATOM 1636 N N . TYR A 1 191 ? 19.091 -1.492 -15.070 1.00 51.62 191 TYR A N 1
ATOM 1637 C CA . TYR A 1 191 ? 19.836 -2.142 -14.017 1.00 51.62 191 TYR A CA 1
ATOM 1638 C C . TYR A 1 191 ? 19.057 -3.426 -13.791 1.00 51.62 191 TYR A C 1
ATOM 1640 O O . TYR A 1 191 ? 17.908 -3.383 -13.349 1.00 51.62 191 TYR A O 1
ATOM 1648 N N . ARG A 1 192 ? 19.655 -4.549 -14.205 1.00 51.88 192 ARG A N 1
ATOM 1649 C CA . ARG A 1 192 ? 19.232 -5.918 -13.902 1.00 51.88 192 ARG A CA 1
ATOM 1650 C C . ARG A 1 192 ? 19.317 -6.132 -12.390 1.00 51.88 192 ARG A C 1
ATOM 1652 O O . ARG A 1 192 ? 20.006 -7.021 -11.911 1.00 51.88 192 ARG A O 1
ATOM 1659 N N . LEU A 1 193 ? 18.680 -5.262 -11.618 1.00 51.75 193 LEU A N 1
ATOM 1660 C CA . LEU A 1 193 ? 18.491 -5.462 -10.208 1.00 51.75 193 LEU A CA 1
ATOM 1661 C C . LEU A 1 193 ? 17.634 -6.726 -10.112 1.00 51.75 193 LEU A C 1
ATOM 1663 O O . LEU A 1 193 ? 16.555 -6.771 -10.711 1.00 51.75 193 LEU A O 1
ATOM 1667 N N . PRO A 1 194 ? 18.093 -7.757 -9.389 1.00 49.69 194 PRO A N 1
ATOM 1668 C CA . PRO A 1 194 ? 17.437 -9.061 -9.292 1.00 49.69 194 PRO A CA 1
ATOM 1669 C C . PRO A 1 194 ? 16.113 -9.014 -8.510 1.00 49.69 194 PRO A C 1
ATOM 1671 O O . PRO A 1 194 ? 15.612 -10.038 -8.050 1.00 49.69 194 PRO A O 1
ATOM 1674 N N . ALA A 1 195 ? 15.496 -7.836 -8.392 1.00 53.72 195 ALA A N 1
ATOM 1675 C CA . ALA A 1 195 ? 14.164 -7.632 -7.855 1.00 53.72 195 ALA A CA 1
ATOM 1676 C C . ALA A 1 195 ? 13.098 -8.099 -8.868 1.00 53.72 195 ALA A C 1
ATOM 1678 O O . ALA A 1 195 ? 12.277 -7.328 -9.360 1.00 53.72 195 ALA A O 1
ATOM 1679 N N . TYR A 1 196 ? 13.106 -9.400 -9.155 1.00 62.19 196 TYR A N 1
ATOM 1680 C CA . TYR A 1 196 ? 11.962 -10.143 -9.680 1.00 62.19 196 TYR A CA 1
ATOM 1681 C C . TYR A 1 196 ? 11.468 -9.762 -11.088 1.00 62.19 196 TYR A C 1
ATOM 1683 O O . TYR A 1 196 ? 10.297 -9.969 -11.401 1.00 62.19 196 TYR A O 1
ATOM 1691 N N . GLY A 1 197 ? 12.323 -9.169 -11.928 1.00 62.19 197 GLY A N 1
ATOM 1692 C CA . GLY A 1 197 ? 11.926 -8.712 -13.267 1.00 62.19 197 GLY A CA 1
ATOM 1693 C C . GLY A 1 197 ? 10.973 -7.507 -13.254 1.00 62.19 197 GLY A C 1
ATOM 1694 O O . GLY A 1 197 ? 10.387 -7.171 -14.283 1.00 62.19 197 GLY A O 1
ATOM 1695 N N . VAL A 1 198 ? 10.811 -6.846 -12.101 1.00 67.69 198 VAL A N 1
ATOM 1696 C CA . VAL A 1 198 ? 10.006 -5.629 -11.969 1.00 67.69 198 VAL A CA 1
ATOM 1697 C C . VAL A 1 198 ? 10.858 -4.425 -12.355 1.00 67.69 198 VAL A C 1
ATOM 1699 O O . VAL A 1 198 ? 11.957 -4.230 -11.838 1.00 67.69 198 VAL A O 1
ATOM 1702 N N . LEU A 1 199 ? 10.342 -3.589 -13.260 1.00 72.06 199 LEU A N 1
ATOM 1703 C CA . LEU A 1 199 ? 11.023 -2.357 -13.645 1.00 72.06 199 LEU A CA 1
ATOM 1704 C C . LEU A 1 199 ? 11.000 -1.369 -12.482 1.00 72.06 199 LEU A C 1
ATOM 1706 O O . LEU A 1 199 ? 9.924 -0.947 -12.043 1.00 72.06 199 LEU A O 1
ATOM 1710 N N . PHE A 1 200 ? 12.191 -0.970 -12.042 1.00 78.38 200 PHE A N 1
ATOM 1711 C CA . PHE A 1 200 ? 12.377 0.108 -11.084 1.00 78.38 200 PHE A CA 1
ATOM 1712 C C . PHE A 1 200 ? 12.490 1.446 -11.834 1.00 78.38 200 PHE A C 1
ATOM 1714 O O . PHE A 1 200 ? 13.395 1.605 -12.659 1.00 78.38 200 PHE A O 1
ATOM 1721 N N . PRO A 1 201 ? 11.594 2.423 -11.598 1.00 81.62 201 PRO A N 1
ATOM 1722 C CA . PRO A 1 201 ? 11.667 3.711 -12.281 1.00 81.62 201 PRO A CA 1
ATOM 1723 C C . PRO A 1 201 ? 12.992 4.426 -11.980 1.00 81.62 201 PRO A C 1
ATOM 1725 O O . PRO A 1 201 ? 13.302 4.722 -10.827 1.00 81.62 201 PRO A O 1
ATOM 1728 N N . CYS A 1 202 ? 13.767 4.765 -13.014 1.00 81.31 202 CYS A N 1
ATOM 1729 C CA . CYS A 1 202 ? 15.079 5.406 -12.842 1.00 81.31 202 CYS A CA 1
ATOM 1730 C C . CYS A 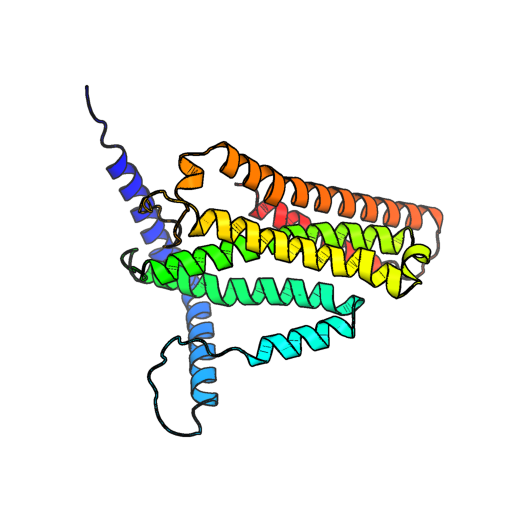1 202 ? 15.010 6.771 -12.133 1.00 81.31 202 CYS A C 1
ATOM 1732 O O . CYS A 1 202 ? 16.002 7.226 -11.563 1.00 81.31 202 CYS A O 1
ATOM 1734 N N . ILE A 1 203 ? 13.838 7.413 -12.104 1.00 84.69 203 ILE A N 1
ATOM 1735 C CA . ILE A 1 203 ? 13.617 8.668 -11.379 1.00 84.69 203 ILE A CA 1
ATOM 1736 C C . ILE A 1 203 ? 13.930 8.556 -9.880 1.00 84.69 203 ILE A C 1
ATOM 1738 O O . ILE A 1 203 ? 14.395 9.528 -9.289 1.00 84.69 203 ILE A O 1
ATOM 1742 N N . TYR A 1 204 ? 13.767 7.374 -9.279 1.00 84.56 204 TYR A N 1
ATOM 1743 C CA . TYR A 1 204 ? 14.130 7.145 -7.879 1.00 84.56 204 TYR A CA 1
ATOM 1744 C C . TYR A 1 204 ? 15.641 7.169 -7.636 1.00 84.56 204 TYR A C 1
ATOM 1746 O O . TYR A 1 204 ? 16.062 7.488 -6.527 1.00 84.56 204 TYR A O 1
ATOM 1754 N N . TYR A 1 205 ? 16.448 6.854 -8.653 1.00 83.31 205 TYR A N 1
ATOM 1755 C CA . TYR A 1 205 ? 17.907 6.878 -8.556 1.00 83.31 205 TYR A CA 1
ATOM 1756 C C . TYR A 1 205 ? 18.454 8.302 -8.701 1.00 83.31 205 TYR A C 1
ATOM 1758 O O . TYR A 1 205 ? 19.283 8.742 -7.910 1.00 83.31 205 TYR A O 1
ATOM 1766 N N . TYR A 1 206 ? 17.957 9.052 -9.689 1.00 83.69 206 TYR A N 1
ATOM 1767 C CA . TYR A 1 206 ? 18.463 10.398 -9.977 1.00 83.69 206 TYR A CA 1
ATOM 1768 C C . TYR A 1 206 ? 17.880 11.479 -9.072 1.00 83.69 206 TYR A C 1
ATOM 1770 O O . TYR A 1 206 ? 18.566 12.443 -8.732 1.00 83.69 206 TYR A O 1
ATOM 1778 N N . VAL A 1 207 ? 16.610 11.348 -8.685 1.00 85.56 207 VAL A N 1
ATOM 1779 C CA . VAL A 1 207 ? 15.893 12.377 -7.931 1.00 85.56 207 VAL A CA 1
ATOM 1780 C C . VAL A 1 207 ? 15.603 11.855 -6.532 1.00 85.56 207 VAL A C 1
ATOM 1782 O O . VAL A 1 207 ? 14.493 11.422 -6.219 1.00 85.56 207 VAL A O 1
ATOM 1785 N N . ASN A 1 208 ? 16.607 11.958 -5.659 1.00 88.38 208 ASN A N 1
ATOM 1786 C CA . ASN A 1 208 ? 16.519 11.512 -4.264 1.00 88.38 208 ASN A CA 1
ATOM 1787 C C . ASN A 1 208 ? 15.271 12.069 -3.541 1.00 88.38 208 ASN A C 1
ATOM 1789 O O . ASN A 1 208 ? 14.637 11.381 -2.748 1.00 88.38 208 ASN A O 1
ATOM 1793 N N . MET A 1 209 ? 14.838 13.288 -3.887 1.00 94.38 209 MET A N 1
ATOM 1794 C CA . MET A 1 209 ? 13.632 13.904 -3.318 1.00 94.38 209 MET A CA 1
ATOM 1795 C C . MET A 1 209 ? 12.349 13.098 -3.562 1.00 94.38 209 MET A C 1
ATOM 1797 O O . MET A 1 209 ? 11.501 13.042 -2.676 1.00 94.38 209 MET A O 1
ATOM 1801 N N . ILE A 1 210 ? 12.193 12.459 -4.726 1.00 92.00 210 ILE A N 1
ATOM 1802 C CA . ILE A 1 210 ? 10.999 11.657 -5.041 1.00 92.00 210 ILE A CA 1
ATOM 1803 C C . ILE A 1 210 ? 11.010 10.357 -4.238 1.00 92.00 210 ILE A C 1
ATOM 1805 O O . ILE A 1 210 ? 9.987 9.986 -3.668 1.00 92.00 210 ILE A O 1
ATOM 1809 N N . SER A 1 211 ? 12.174 9.716 -4.132 1.00 91.12 211 SER A N 1
ATOM 1810 C CA . SER A 1 211 ? 12.356 8.510 -3.317 1.00 91.12 211 SER A CA 1
ATOM 1811 C C . SER A 1 211 ? 12.075 8.779 -1.835 1.00 91.12 211 SER A C 1
ATOM 1813 O O . SER A 1 211 ? 11.277 8.080 -1.208 1.00 91.12 211 SER A O 1
ATOM 1815 N N . ILE A 1 212 ? 12.631 9.867 -1.288 1.00 93.38 212 ILE A N 1
ATOM 1816 C CA . ILE A 1 212 ? 12.364 10.301 0.090 1.00 93.38 212 ILE A CA 1
ATOM 1817 C C . ILE A 1 212 ? 10.881 10.633 0.273 1.00 93.38 212 ILE A C 1
ATOM 1819 O O . ILE A 1 212 ? 10.285 10.230 1.271 1.00 93.38 212 ILE A O 1
ATOM 1823 N N . TRP A 1 213 ? 10.262 11.342 -0.675 1.00 95.12 213 TRP A N 1
ATOM 1824 C CA . TRP A 1 213 ? 8.837 11.664 -0.608 1.00 95.12 213 TRP A CA 1
ATOM 1825 C C . TRP A 1 213 ? 7.971 10.406 -0.571 1.00 95.12 213 TRP A C 1
ATOM 1827 O O . TRP A 1 213 ? 7.046 10.316 0.233 1.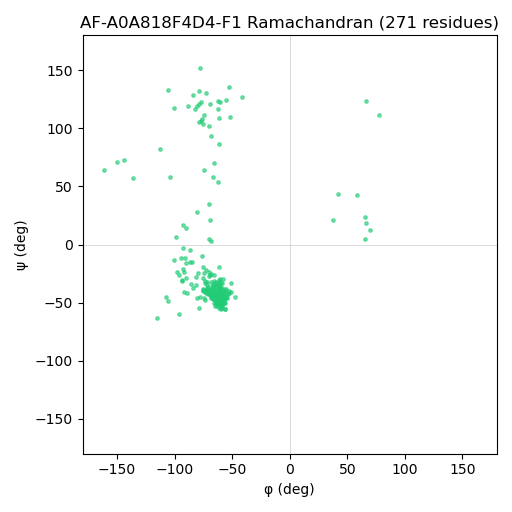00 95.12 213 TRP A O 1
ATOM 1837 N N . GLU A 1 214 ? 8.265 9.416 -1.405 1.00 93.25 214 GLU A N 1
ATOM 1838 C CA . GLU A 1 214 ? 7.535 8.156 -1.410 1.00 93.25 214 GLU A CA 1
ATOM 1839 C C . GLU A 1 214 ? 7.675 7.407 -0.087 1.00 93.25 214 GLU A C 1
ATOM 1841 O O . GLU A 1 214 ? 6.671 7.082 0.560 1.00 93.25 214 GLU A O 1
ATOM 1846 N N . LEU A 1 215 ? 8.915 7.229 0.364 1.00 91.62 215 LEU A N 1
ATOM 1847 C CA . LEU A 1 215 ? 9.215 6.566 1.623 1.00 91.62 215 LEU A CA 1
ATOM 1848 C C . LEU A 1 215 ? 8.529 7.265 2.804 1.00 91.62 215 LEU A C 1
ATOM 1850 O O . LEU A 1 215 ? 7.950 6.615 3.678 1.00 91.62 215 LEU A O 1
ATOM 1854 N N . VAL A 1 216 ? 8.561 8.596 2.848 1.00 95.38 216 VAL A N 1
ATOM 1855 C CA . VAL A 1 216 ? 8.010 9.364 3.967 1.00 95.38 216 VAL A CA 1
ATOM 1856 C C . VAL A 1 216 ? 6.486 9.464 3.875 1.00 95.38 216 VAL A C 1
ATOM 1858 O O . VAL A 1 216 ? 5.786 9.095 4.821 1.00 95.38 216 VAL A O 1
ATOM 1861 N N . CYS A 1 217 ? 5.943 9.943 2.758 1.00 95.56 217 CYS A N 1
ATOM 1862 C CA . CYS A 1 217 ? 4.530 10.303 2.640 1.00 95.56 217 CYS A CA 1
ATOM 1863 C C . CYS A 1 217 ? 3.615 9.122 2.321 1.00 95.56 217 CYS A C 1
ATOM 1865 O O . CYS A 1 217 ? 2.505 9.068 2.855 1.00 95.56 217 CYS A O 1
ATOM 1867 N N . HIS A 1 218 ? 4.053 8.176 1.490 1.00 93.94 218 HIS A N 1
ATOM 1868 C CA . HIS A 1 218 ? 3.215 7.044 1.083 1.00 93.94 218 HIS A CA 1
ATOM 1869 C C . HIS A 1 218 ? 3.373 5.824 1.994 1.00 93.94 218 HIS A C 1
ATOM 1871 O O . HIS A 1 218 ? 2.434 5.035 2.113 1.00 93.94 218 HIS A O 1
ATOM 1877 N N . GLN A 1 219 ? 4.501 5.705 2.700 1.00 91.75 219 GLN A N 1
ATOM 1878 C CA . GLN A 1 219 ? 4.780 4.563 3.572 1.00 91.75 219 GLN A CA 1
ATOM 1879 C C . GLN A 1 219 ? 4.869 4.964 5.051 1.00 91.75 219 GLN A C 1
ATOM 1881 O O . GLN A 1 219 ? 4.024 4.561 5.855 1.00 91.75 219 GLN A O 1
ATOM 1886 N N . THR A 1 220 ? 5.834 5.802 5.425 1.00 91.81 220 THR A N 1
ATOM 1887 C CA . THR A 1 220 ? 6.162 6.084 6.832 1.00 91.81 220 THR A CA 1
ATOM 1888 C C . THR A 1 220 ? 5.020 6.783 7.580 1.00 91.81 220 THR A C 1
ATOM 1890 O O . THR A 1 220 ? 4.560 6.295 8.616 1.00 91.81 220 THR A O 1
ATOM 1893 N N . ILE A 1 221 ? 4.494 7.892 7.050 1.00 95.25 221 ILE A N 1
ATOM 1894 C CA . ILE A 1 221 ? 3.398 8.650 7.675 1.00 95.25 221 ILE A CA 1
ATOM 1895 C C . ILE A 1 221 ? 2.134 7.783 7.846 1.00 95.25 221 ILE A C 1
ATOM 1897 O O . ILE A 1 221 ? 1.607 7.720 8.965 1.00 95.25 221 ILE A O 1
ATOM 1901 N N . PRO A 1 222 ? 1.635 7.066 6.815 1.00 94.62 222 PRO A N 1
ATOM 1902 C CA . PRO A 1 222 ? 0.504 6.155 6.971 1.00 94.62 222 PRO A CA 1
ATOM 1903 C C . PRO A 1 222 ? 0.718 5.091 8.049 1.00 94.62 222 PRO A C 1
ATOM 1905 O O . PRO A 1 222 ? -0.210 4.826 8.817 1.00 94.62 222 PRO A O 1
ATOM 1908 N N . ILE A 1 223 ? 1.922 4.518 8.155 1.00 90.06 223 ILE A N 1
ATOM 1909 C CA . ILE A 1 223 ? 2.263 3.536 9.195 1.00 90.06 223 ILE A CA 1
ATOM 1910 C C . ILE A 1 223 ? 2.163 4.162 10.590 1.00 90.06 223 ILE A C 1
ATOM 1912 O O . ILE A 1 223 ? 1.482 3.605 11.458 1.00 90.06 223 ILE A O 1
ATOM 1916 N N . PHE A 1 224 ? 2.758 5.337 10.809 1.00 93.50 224 PHE A N 1
ATOM 1917 C CA . PHE A 1 224 ? 2.671 6.029 12.098 1.00 93.50 224 PHE A CA 1
ATOM 1918 C C . PHE A 1 224 ? 1.227 6.357 12.479 1.00 93.50 224 PHE A C 1
ATOM 1920 O O . PHE A 1 224 ? 0.807 6.081 13.604 1.00 93.50 224 PHE A O 1
ATOM 1927 N N . ILE A 1 225 ? 0.427 6.856 11.532 1.00 94.88 225 ILE A N 1
ATOM 1928 C CA . ILE A 1 225 ? -1.009 7.091 11.732 1.00 94.88 225 ILE A CA 1
ATOM 1929 C C . ILE A 1 225 ? -1.705 5.790 12.155 1.00 94.88 225 ILE A C 1
ATOM 1931 O O . ILE A 1 225 ? -2.462 5.772 13.128 1.00 94.88 225 ILE A O 1
ATOM 1935 N N . ILE A 1 226 ? -1.449 4.677 11.463 1.00 91.19 226 ILE A N 1
ATOM 1936 C CA . ILE A 1 226 ? -2.038 3.378 11.805 1.00 91.19 226 ILE A CA 1
ATOM 1937 C C . ILE A 1 226 ? -1.691 2.989 13.246 1.00 91.19 226 ILE A C 1
ATOM 1939 O O . ILE A 1 226 ? -2.593 2.604 13.994 1.00 91.19 226 ILE A O 1
ATOM 1943 N N . ILE A 1 227 ? -0.423 3.101 13.646 1.00 89.88 227 ILE A N 1
ATOM 1944 C CA . ILE A 1 227 ? 0.050 2.737 14.988 1.00 89.88 227 ILE A CA 1
ATOM 1945 C C . ILE A 1 227 ? -0.605 3.628 16.050 1.00 89.88 227 ILE A C 1
ATOM 1947 O O . ILE A 1 227 ? -1.244 3.106 16.967 1.00 89.88 227 ILE A O 1
ATOM 1951 N N . ILE A 1 228 ? -0.535 4.953 15.894 1.00 93.62 228 ILE A N 1
ATOM 1952 C CA . ILE A 1 228 ? -1.079 5.927 16.854 1.00 93.62 228 ILE A CA 1
ATOM 1953 C C . ILE A 1 228 ? -2.579 5.699 17.066 1.00 93.62 228 ILE A C 1
ATOM 1955 O O . ILE A 1 228 ? -3.041 5.558 18.202 1.00 93.62 228 ILE A O 1
ATOM 1959 N N . PHE A 1 229 ? -3.359 5.594 15.987 1.00 93.06 229 PHE A N 1
ATOM 1960 C CA . PHE A 1 229 ? -4.807 5.404 16.097 1.00 93.06 229 PHE A CA 1
ATOM 1961 C C . PHE A 1 229 ? -5.181 4.024 16.658 1.00 93.06 229 PHE A C 1
ATOM 1963 O O . PHE A 1 229 ? -6.183 3.907 17.371 1.00 93.06 229 PHE A O 1
ATOM 1970 N N . ARG A 1 230 ? -4.391 2.976 16.384 1.00 89.25 230 ARG A N 1
ATOM 1971 C CA . ARG A 1 230 ? -4.596 1.645 16.984 1.00 89.25 230 ARG A CA 1
ATOM 1972 C C . ARG A 1 230 ? -4.295 1.647 18.483 1.00 89.25 230 ARG A C 1
ATOM 1974 O O . ARG A 1 230 ? -5.101 1.110 19.244 1.00 89.25 230 ARG A O 1
ATOM 1981 N N . LEU A 1 231 ? -3.199 2.276 18.908 1.00 90.38 231 LEU A N 1
ATOM 1982 C CA . LEU A 1 231 ? -2.830 2.405 20.320 1.00 90.38 231 LEU A CA 1
ATOM 1983 C C . LEU A 1 231 ? -3.837 3.265 21.090 1.00 90.38 231 LEU A C 1
ATOM 1985 O O . LEU A 1 231 ? -4.317 2.844 22.139 1.00 90.38 231 LEU A O 1
ATOM 1989 N N . SER A 1 232 ? -4.246 4.410 20.536 1.00 92.69 232 SER A N 1
ATOM 1990 C CA . SER A 1 232 ? -5.282 5.270 21.126 1.00 92.69 232 SER A CA 1
ATOM 1991 C C . SER A 1 232 ? -6.588 4.503 21.371 1.00 92.69 232 SER A C 1
ATOM 1993 O O . SER A 1 232 ? -7.189 4.593 22.446 1.00 92.69 232 SER A O 1
ATOM 1995 N N . LEU A 1 233 ? -7.006 3.675 20.405 1.00 88.62 233 LEU A N 1
ATOM 1996 C CA . LEU A 1 233 ? -8.197 2.841 20.548 1.00 88.62 233 LEU A CA 1
ATOM 1997 C C . LEU A 1 233 ? -8.030 1.774 21.641 1.00 88.62 233 LEU A C 1
ATOM 1999 O O . LEU A 1 233 ? -8.951 1.551 22.428 1.00 88.62 233 LEU A O 1
ATOM 2003 N N . LEU A 1 234 ? -6.864 1.125 21.698 1.00 88.88 234 LEU A N 1
ATOM 2004 C CA . LEU A 1 234 ? -6.536 0.126 22.712 1.00 88.88 234 LEU A CA 1
ATOM 2005 C C . LEU A 1 234 ? -6.580 0.725 24.121 1.00 88.88 234 LEU A C 1
ATOM 2007 O O . LEU A 1 234 ? -7.283 0.193 24.980 1.00 88.88 234 LEU A O 1
ATOM 2011 N N . ILE A 1 235 ? -5.882 1.843 24.338 1.00 91.12 235 ILE A N 1
ATOM 2012 C CA . ILE A 1 235 ? -5.822 2.542 25.628 1.00 91.12 235 ILE A CA 1
ATOM 2013 C C . ILE A 1 235 ? -7.234 2.878 26.101 1.00 91.12 235 ILE A C 1
ATOM 2015 O O . ILE A 1 235 ? -7.595 2.582 27.238 1.00 91.12 235 ILE A O 1
ATOM 2019 N N . ARG A 1 236 ? -8.085 3.403 25.212 1.00 89.12 236 ARG A N 1
ATOM 2020 C CA . ARG A 1 236 ? -9.466 3.734 25.573 1.00 89.12 236 ARG A CA 1
ATOM 2021 C C . ARG A 1 236 ? -10.293 2.511 25.952 1.00 89.12 236 ARG A C 1
ATOM 2023 O O . ARG A 1 236 ? -11.042 2.579 26.921 1.00 89.12 236 ARG A O 1
ATOM 2030 N N . ILE A 1 237 ? -10.168 1.402 25.221 1.00 85.81 237 ILE A N 1
ATOM 2031 C CA . ILE A 1 237 ? -10.866 0.152 25.559 1.00 85.81 237 ILE A CA 1
ATOM 2032 C C . ILE A 1 237 ? -10.428 -0.343 26.947 1.00 85.81 237 ILE A C 1
ATOM 2034 O O . ILE A 1 237 ? -11.265 -0.788 27.734 1.00 85.81 237 ILE A O 1
ATOM 2038 N N . LEU A 1 238 ? -9.138 -0.227 27.276 1.00 87.75 238 LEU A N 1
ATOM 2039 C CA . LEU A 1 238 ? -8.601 -0.596 28.588 1.00 87.75 238 LEU A CA 1
ATOM 2040 C C . LEU A 1 238 ? -9.093 0.339 29.702 1.00 87.75 238 LEU A C 1
ATOM 2042 O O . LEU A 1 238 ? -9.532 -0.139 30.749 1.00 87.75 238 LEU A O 1
ATOM 2046 N N . TRP A 1 239 ? -9.105 1.652 29.472 1.00 90.19 239 TRP A N 1
ATOM 2047 C CA . TRP A 1 239 ? -9.652 2.627 30.420 1.00 90.19 239 TRP A CA 1
ATOM 2048 C C . TRP A 1 239 ? -11.149 2.446 30.651 1.00 90.19 239 TRP A C 1
ATOM 2050 O O . TRP A 1 239 ? -11.607 2.441 31.792 1.00 90.19 239 TRP A O 1
ATOM 2060 N N . GLN A 1 240 ? -11.921 2.239 29.585 1.00 86.88 240 GLN A N 1
ATOM 2061 C CA . GLN A 1 240 ? -13.358 2.014 29.686 1.00 86.88 240 GLN A CA 1
ATOM 2062 C C . GLN A 1 240 ? -13.671 0.718 30.443 1.00 86.88 240 GLN A C 1
ATOM 2064 O O . GLN A 1 240 ? -14.611 0.693 31.237 1.00 86.88 240 GLN A O 1
ATOM 2069 N N . LYS A 1 241 ? -12.858 -0.332 30.253 1.00 84.38 241 LYS A N 1
ATOM 2070 C CA . LYS A 1 241 ? -12.939 -1.561 31.051 1.00 84.38 241 LYS A CA 1
ATOM 2071 C C . LYS A 1 241 ? -12.714 -1.274 32.534 1.00 84.38 241 LYS A C 1
ATOM 2073 O O . LYS A 1 241 ? -13.509 -1.729 33.350 1.00 84.38 241 LYS A O 1
ATOM 2078 N N . SER A 1 242 ? -11.649 -0.542 32.864 1.00 88.62 242 SER A N 1
ATOM 2079 C CA . SER A 1 242 ? -11.311 -0.209 34.252 1.00 88.62 242 SER A CA 1
ATOM 2080 C C . SER A 1 242 ? -12.450 0.556 34.935 1.00 88.62 242 SER A C 1
ATOM 2082 O O . SER A 1 242 ? -12.871 0.202 36.033 1.00 88.62 242 SER A O 1
ATOM 2084 N N . ARG A 1 243 ? -13.031 1.542 34.236 1.00 89.94 243 ARG A N 1
ATOM 2085 C CA . ARG A 1 243 ? -14.077 2.408 34.792 1.00 89.94 243 ARG A CA 1
ATOM 2086 C C . ARG A 1 243 ? -15.430 1.719 34.975 1.00 89.94 243 ARG A C 1
ATOM 2088 O O . ARG A 1 243 ? -16.140 2.048 35.917 1.00 89.94 243 ARG A O 1
ATOM 2095 N N . LEU A 1 244 ? -15.838 0.835 34.060 1.00 83.19 244 LEU A N 1
ATOM 2096 C CA . LEU A 1 244 ? -17.232 0.375 34.028 1.00 83.19 244 LEU A CA 1
ATOM 2097 C C . LEU A 1 244 ? -17.532 -0.876 34.851 1.00 83.19 244 LEU A C 1
ATOM 2099 O O . LEU A 1 244 ? -18.716 -1.154 34.995 1.00 83.19 244 LEU A O 1
ATOM 2103 N N . HIS A 1 245 ? -16.535 -1.614 35.359 1.00 78.44 245 HIS A N 1
ATOM 2104 C CA . HIS A 1 245 ? -16.664 -2.819 36.214 1.00 78.44 245 HIS A CA 1
ATOM 2105 C C . HIS A 1 245 ? -17.830 -3.789 35.882 1.00 78.44 245 HIS A C 1
ATOM 2107 O O . HIS A 1 245 ? -18.262 -4.586 36.709 1.00 78.44 245 HIS A O 1
ATOM 2113 N N . ARG A 1 246 ? -18.359 -3.741 34.654 1.00 67.62 246 ARG A N 1
ATOM 2114 C CA . ARG A 1 246 ? -19.503 -4.516 34.175 1.00 67.62 246 ARG A CA 1
ATOM 2115 C C . ARG A 1 246 ? -18.977 -5.605 33.259 1.00 67.62 246 ARG A C 1
ATOM 2117 O O . ARG A 1 246 ? -18.194 -5.346 32.347 1.00 67.62 246 ARG A O 1
ATOM 2124 N N . SER A 1 247 ? -19.464 -6.822 33.466 1.00 66.75 247 SER A N 1
ATOM 2125 C CA . SER A 1 247 ? -19.048 -8.044 32.763 1.00 66.75 247 SER A CA 1
ATOM 2126 C C . SER A 1 247 ? -19.439 -8.103 31.275 1.00 66.75 247 SER A C 1
ATOM 2128 O O . SER A 1 247 ? -19.197 -9.107 30.601 1.00 66.75 247 SER A O 1
ATOM 2130 N N . ILE A 1 248 ? -20.045 -7.051 30.721 1.00 56.50 248 ILE A N 1
ATOM 2131 C CA . ILE A 1 248 ? -20.756 -7.138 29.446 1.00 56.50 248 ILE A CA 1
ATOM 2132 C C . ILE A 1 248 ? -19.762 -7.185 28.266 1.00 56.50 248 ILE A C 1
ATOM 2134 O O . ILE A 1 248 ? -19.137 -6.200 27.886 1.00 56.50 248 ILE A O 1
ATOM 2138 N N . HIS A 1 249 ? -19.664 -8.378 27.664 1.00 67.06 249 HIS A N 1
ATOM 2139 C CA . HIS A 1 249 ? -19.063 -8.717 26.361 1.00 67.06 249 HIS A CA 1
ATOM 2140 C C . HIS A 1 249 ? -17.539 -8.547 26.166 1.00 67.06 249 HIS A C 1
ATOM 2142 O O . HIS A 1 249 ? -17.052 -8.606 25.029 1.00 67.06 249 HIS A O 1
ATOM 2148 N N . TRP A 1 250 ? -16.752 -8.467 27.245 1.00 69.81 250 TRP A N 1
ATOM 2149 C CA . TRP A 1 250 ? -15.282 -8.344 27.193 1.00 69.81 250 TRP A CA 1
ATOM 2150 C C . TRP A 1 250 ? -14.587 -9.386 26.295 1.00 69.81 250 TRP A C 1
ATOM 2152 O O . TRP A 1 250 ? -13.685 -9.045 25.525 1.00 69.81 250 TRP A O 1
ATOM 2162 N N . ARG A 1 251 ? -15.035 -10.653 26.322 1.00 76.50 251 ARG A N 1
ATOM 2163 C CA . ARG A 1 251 ? -14.443 -11.729 25.499 1.00 76.50 251 ARG A CA 1
ATOM 2164 C C . ARG A 1 251 ? -14.464 -11.402 23.999 1.00 76.50 251 ARG A C 1
ATOM 2166 O O . ARG A 1 251 ? -13.487 -11.682 23.305 1.00 76.50 251 ARG A O 1
ATOM 2173 N N . LYS A 1 252 ? -15.534 -10.770 23.497 1.00 76.31 252 LYS A N 1
ATOM 2174 C CA . LYS A 1 252 ? -15.687 -10.450 22.067 1.00 76.31 252 LYS A CA 1
ATOM 2175 C C . LYS A 1 252 ? -14.784 -9.290 21.642 1.00 76.31 252 LYS A C 1
ATOM 2177 O O . LYS A 1 252 ? -14.163 -9.366 20.582 1.00 76.31 252 LYS A O 1
ATOM 2182 N N . GLN A 1 253 ? -14.669 -8.251 22.472 1.00 74.19 253 GLN A N 1
ATOM 2183 C CA . GLN A 1 253 ? -13.796 -7.111 22.174 1.00 74.19 253 GLN A CA 1
ATOM 2184 C C . GLN A 1 253 ? -12.312 -7.479 22.290 1.00 74.19 253 GLN A C 1
ATOM 2186 O O . GLN A 1 253 ? -11.546 -7.159 21.384 1.00 74.19 253 GLN A O 1
ATOM 2191 N N . ARG A 1 254 ? -11.919 -8.254 23.313 1.00 78.50 254 ARG A N 1
ATOM 2192 C CA . ARG A 1 254 ? -10.534 -8.727 23.484 1.00 78.50 254 ARG A CA 1
ATOM 2193 C C . ARG A 1 254 ? -10.028 -9.482 22.252 1.00 78.50 254 ARG A C 1
ATOM 2195 O O . ARG A 1 254 ? -8.934 -9.192 21.779 1.00 78.50 254 ARG A O 1
ATOM 2202 N N . LYS A 1 255 ? -10.827 -10.404 21.698 1.00 81.31 255 LYS A N 1
ATOM 2203 C CA . LYS A 1 255 ? -10.433 -11.193 20.516 1.00 81.31 255 LYS A CA 1
ATOM 2204 C C . LYS A 1 255 ? -10.175 -10.308 19.291 1.00 81.31 255 LYS A C 1
ATOM 2206 O O . LYS A 1 255 ? -9.188 -10.510 18.592 1.00 81.31 255 LYS A O 1
ATOM 2211 N N . MET A 1 256 ? -11.025 -9.305 19.054 1.00 76.50 256 MET A N 1
ATOM 2212 C CA . MET A 1 256 ? -10.846 -8.374 17.934 1.00 76.50 256 MET A CA 1
ATOM 2213 C C . MET A 1 256 ? -9.610 -7.486 18.118 1.00 76.50 256 MET A C 1
ATOM 2215 O O . MET A 1 256 ? -8.891 -7.248 17.151 1.00 76.50 256 MET A O 1
ATOM 2219 N N . THR A 1 257 ? -9.352 -7.027 19.342 1.00 75.94 257 THR A N 1
ATOM 2220 C CA . THR A 1 257 ? -8.196 -6.183 19.659 1.00 75.94 257 THR A CA 1
ATOM 2221 C C . THR A 1 257 ? -6.877 -6.944 19.543 1.00 75.94 257 THR A C 1
ATOM 2223 O O . THR A 1 257 ? -5.964 -6.454 18.886 1.00 75.94 257 THR A O 1
ATOM 2226 N N . ILE A 1 258 ? -6.789 -8.162 20.095 1.00 79.19 258 ILE A N 1
ATOM 2227 C CA . ILE A 1 258 ? -5.590 -9.014 19.984 1.00 79.19 258 ILE A CA 1
ATOM 2228 C C . ILE A 1 258 ? -5.288 -9.327 18.519 1.00 79.19 258 ILE A C 1
ATOM 2230 O O . ILE A 1 258 ? -4.145 -9.196 18.091 1.00 79.19 258 ILE A O 1
ATOM 2234 N N . GLN A 1 259 ? -6.310 -9.670 17.728 1.00 80.38 259 GLN A N 1
ATOM 2235 C CA . GLN A 1 259 ? -6.132 -9.916 16.297 1.00 80.38 259 GLN A CA 1
ATOM 2236 C C . GLN A 1 259 ? -5.569 -8.682 15.578 1.00 80.38 259 GLN A C 1
ATOM 2238 O O . GLN A 1 259 ? -4.708 -8.808 14.714 1.00 80.38 259 GLN A O 1
ATOM 2243 N N . LEU A 1 260 ? -6.036 -7.482 15.932 1.00 72.44 260 LEU A N 1
ATOM 2244 C CA . LEU A 1 260 ? -5.556 -6.247 15.318 1.00 72.44 260 LEU A CA 1
ATOM 2245 C C . LEU A 1 260 ? -4.112 -5.919 15.725 1.00 72.44 260 LEU A C 1
ATOM 2247 O O . LEU A 1 260 ? -3.333 -5.456 14.893 1.00 72.44 260 LEU A O 1
ATOM 2251 N N . LEU A 1 261 ? -3.762 -6.158 16.990 1.00 76.56 261 LEU A N 1
ATOM 2252 C CA . LEU A 1 261 ? -2.412 -5.951 17.511 1.00 76.56 261 LEU A CA 1
ATOM 2253 C C . LEU A 1 261 ? -1.425 -6.919 16.852 1.00 76.56 261 LEU A C 1
ATOM 2255 O O . LEU A 1 261 ? -0.407 -6.476 16.338 1.00 76.56 261 LEU A O 1
ATOM 2259 N N . SER A 1 262 ? -1.778 -8.203 16.769 1.00 83.88 262 SER A N 1
ATOM 2260 C CA . SER A 1 262 ? -0.975 -9.230 16.096 1.00 83.88 262 SER A CA 1
ATOM 2261 C C . SER A 1 262 ? -0.708 -8.878 14.630 1.00 83.88 262 SER A C 1
ATOM 2263 O O . SER A 1 262 ? 0.437 -8.922 14.197 1.00 83.88 262 SER A O 1
ATOM 2265 N N . VAL A 1 263 ? -1.724 -8.416 13.889 1.00 77.12 263 VAL A N 1
ATOM 2266 C CA . VAL A 1 263 ? -1.534 -7.947 12.504 1.00 77.12 263 VAL A CA 1
ATOM 2267 C C . VAL A 1 263 ? -0.633 -6.709 12.436 1.00 77.12 263 VAL A C 1
ATOM 2269 O O . VAL A 1 263 ? 0.082 -6.546 11.460 1.00 77.12 263 VAL A O 1
ATOM 2272 N N . SER A 1 264 ? -0.651 -5.832 13.446 1.00 76.31 264 SER A N 1
ATOM 2273 C CA . SER A 1 264 ? 0.258 -4.670 13.495 1.00 76.31 264 SER A CA 1
ATOM 2274 C C . SER A 1 264 ? 1.703 -5.099 13.722 1.00 76.31 264 SER A C 1
ATOM 2276 O O . SER A 1 264 ? 2.587 -4.590 13.051 1.00 76.31 264 SER A O 1
ATOM 2278 N N . MET A 1 265 ? 1.926 -6.039 14.645 1.00 79.75 265 MET A N 1
ATOM 2279 C CA . MET A 1 265 ? 3.261 -6.551 14.950 1.00 79.75 265 MET A CA 1
ATOM 2280 C C . MET A 1 265 ? 3.857 -7.275 13.750 1.00 79.75 265 MET A C 1
ATOM 2282 O O . MET A 1 265 ? 4.957 -6.932 13.348 1.00 79.75 265 MET A O 1
ATOM 2286 N N . LEU A 1 266 ? 3.092 -8.178 13.121 1.00 79.44 266 LEU A N 1
ATOM 2287 C CA . LEU A 1 266 ? 3.514 -8.844 11.884 1.00 79.44 266 LEU A CA 1
ATOM 2288 C C . LEU A 1 266 ? 3.858 -7.830 10.795 1.00 79.44 266 LEU A C 1
ATOM 2290 O O . LEU A 1 266 ? 4.847 -7.975 10.090 1.00 79.44 266 LEU A O 1
ATOM 2294 N N . PHE A 1 267 ? 3.039 -6.788 10.664 1.00 74.56 267 PHE A N 1
ATOM 2295 C CA . PHE A 1 267 ? 3.278 -5.755 9.674 1.00 74.56 267 PHE A CA 1
ATOM 2296 C C . PHE A 1 267 ? 4.602 -5.018 9.924 1.00 74.56 267 PHE A C 1
ATOM 2298 O O . PHE A 1 267 ? 5.372 -4.840 8.989 1.00 74.56 267 PHE A O 1
ATOM 2305 N N . ILE A 1 268 ? 4.891 -4.639 11.172 1.00 75.94 268 ILE A N 1
ATOM 2306 C CA . ILE A 1 268 ? 6.153 -3.985 11.543 1.00 75.94 268 ILE A CA 1
ATOM 2307 C C . ILE A 1 268 ? 7.341 -4.926 11.315 1.00 75.94 268 ILE A C 1
ATOM 2309 O O . ILE A 1 268 ? 8.322 -4.499 10.724 1.00 75.94 268 ILE A O 1
ATOM 2313 N N . THR A 1 269 ? 7.246 -6.199 11.711 1.00 79.75 269 THR A N 1
ATOM 2314 C CA . THR A 1 269 ? 8.350 -7.160 11.541 1.00 79.75 269 THR A CA 1
ATOM 2315 C C . THR A 1 269 ? 8.646 -7.478 10.081 1.00 79.75 269 THR A C 1
ATOM 2317 O O . THR A 1 269 ? 9.797 -7.697 9.751 1.00 79.75 269 THR A O 1
ATOM 2320 N N . PHE A 1 270 ? 7.631 -7.506 9.209 1.00 74.31 270 PHE A N 1
ATOM 2321 C CA . PHE A 1 270 ? 7.831 -7.745 7.773 1.00 74.31 270 PHE A CA 1
ATOM 2322 C C . PHE A 1 270 ? 8.180 -6.483 6.977 1.00 74.31 270 PHE A C 1
ATOM 2324 O O . PHE A 1 270 ? 8.581 -6.599 5.827 1.00 74.31 270 PHE A O 1
ATOM 2331 N N . SER A 1 271 ? 7.967 -5.292 7.545 1.00 70.31 271 SER A N 1
ATOM 2332 C CA . SER A 1 271 ? 8.280 -4.020 6.873 1.00 70.31 271 SER A CA 1
ATOM 2333 C C . SER A 1 271 ? 9.590 -3.400 7.349 1.00 70.31 271 SER A C 1
ATOM 2335 O O . SER A 1 271 ? 10.047 -2.439 6.736 1.00 70.31 271 SER A O 1
ATOM 2337 N N . ALA A 1 272 ? 10.147 -3.882 8.462 1.00 71.38 272 ALA A N 1
ATOM 2338 C CA . ALA A 1 272 ? 11.494 -3.531 8.872 1.00 71.38 272 ALA A CA 1
ATOM 2339 C C . ALA A 1 272 ? 12.482 -4.254 7.937 1.00 71.38 272 ALA A C 1
ATOM 2341 O O . ALA A 1 272 ? 12.277 -5.448 7.704 1.00 71.38 272 ALA A O 1
ATOM 2342 N N . PRO A 1 273 ? 13.465 -3.536 7.365 1.00 56.75 273 PRO A N 1
ATOM 2343 C CA . PRO A 1 273 ? 14.508 -4.137 6.540 1.00 56.75 273 PRO A CA 1
ATOM 2344 C C . PRO A 1 273 ? 15.345 -5.151 7.327 1.00 56.75 273 PRO A C 1
ATOM 2346 O O . PRO A 1 273 ? 15.444 -5.006 8.571 1.00 56.75 273 PRO A O 1
#

Solvent-accessible surface area (backbone atoms only — not comparable to full-atom values): 15728 Å² total; per-residue (Å²): 137,84,84,75,79,66,62,62,61,54,51,53,53,54,50,52,51,52,49,48,40,57,71,59,46,43,68,71,42,40,66,58,48,52,51,50,52,49,52,50,52,52,50,51,58,69,68,58,84,68,80,82,89,70,76,86,66,89,67,87,84,72,76,67,65,58,58,55,52,56,61,54,65,74,74,42,74,88,59,43,61,66,47,51,60,54,47,53,56,49,54,47,55,66,51,53,48,58,51,39,52,54,29,58,76,51,71,74,66,64,78,72,58,67,70,56,33,53,54,48,36,42,50,52,55,26,52,54,42,35,52,37,49,53,51,24,50,46,38,52,51,52,48,47,53,74,78,41,52,78,70,55,67,45,68,68,53,36,42,59,67,52,53,50,50,51,53,50,50,47,51,49,35,49,52,51,36,46,46,60,62,72,64,49,86,63,77,79,57,78,68,81,57,86,62,59,75,55,63,65,62,51,60,49,73,77,36,55,67,59,42,50,45,45,49,42,64,47,45,46,48,27,49,52,49,33,51,52,44,50,49,55,51,50,54,47,55,53,51,52,51,69,72,58,79,62,86,79,64,56,74,65,54,50,54,57,50,51,54,52,48,52,54,49,51,54,48,52,65,72,68,51,131